Protein AF-0000000087187984 (afdb_homodimer)

Radius of gyration: 28.98 Å; Cα contacts (8 Å, |Δi|>4): 249; chains: 2; bounding box: 61×96×76 Å

Organism: Streptomyces mobaraensis (NCBI:txid35621)

Nearest PDB structures (foldseek):
  3gp4-assembly1_A  TM=7.066E-01  e=1.784E-05  Listeria monocytogenes serotype 4b str. F2365
  2zhg-assembly1_A-2  TM=6.023E-01  e=1.894E-05  Escherichia coli K-12
  2zhh-assembly1_A-2  TM=6.384E-01  e=8.986E-05  Escherichia coli K-12
  4r4e-assembly1_B  TM=9.191E-01  e=1.794E-03  Bacillus subtilis subsp. subtilis str. 168
  5i44-assembly4_I-2  TM=8.729E-01  e=5.597E-03  Bacillus subtilis subsp. subtilis str. 168

Solvent-accessible surface area (backbone atoms only — not comparable to full-atom values): 16762 Å² total; per-residue (Å²): 81,45,62,68,57,49,18,66,75,48,72,43,54,59,67,56,51,53,48,33,34,75,64,62,66,43,82,65,46,66,42,97,86,64,46,66,34,46,56,73,66,51,41,52,47,50,42,52,49,51,40,36,43,73,61,67,49,51,67,69,59,46,44,72,39,54,74,53,72,62,92,56,67,65,68,64,60,69,64,70,42,56,68,50,35,48,48,51,50,50,50,52,50,50,51,53,51,51,44,50,48,44,48,54,26,49,53,53,51,49,54,24,36,64,74,66,39,36,65,57,42,53,68,51,47,73,66,71,66,74,78,62,73,73,71,77,73,72,81,70,76,78,73,87,123,83,45,63,69,57,50,18,65,73,48,72,42,53,60,66,55,51,54,48,34,35,74,63,61,66,42,81,65,46,67,43,96,87,64,46,67,35,43,55,73,66,52,41,51,46,51,44,50,50,50,40,36,42,73,62,67,50,51,66,69,58,46,42,72,38,52,73,53,72,63,94,55,67,64,67,65,60,68,63,71,42,56,69,50,34,48,48,48,52,50,49,52,52,50,51,52,52,50,44,52,47,42,48,54,27,48,52,54,50,52,53,26,36,63,73,67,40,35,66,55,43,53,65,50,49,72,69,72,66,75,79,64,75,74,68,75,72,70,80,70,74,78,74,86,123

Secondary structure (DSSP, 8-state):
--HHHHHHHHT--HHHHHHHHHTTS---EE-TTS-EE--HHHHHHHHHHHHHHHTT--HHHHHHHS---SSS-----S---HHHHHHHHHHHHHHHHHHHHHHHHHHHHHHHHHHHTHHHHHHHTT-------------------/--HHHHHHHHT--HHHHHHHHHTTS---EE-TTS-EE--HHHHHHHHHHHHHHHTT--HHHHHHHS---SSS-----S---HHHHHHHHHHHHHHHHHHHHHHHHHHHHHHHHHHHTHHHHHHHTT-------------------

pLDDT: mean 78.44, std 22.63, range [25.56, 97.69]

Foldseek 3Di:
DALVVLCVLQVHDSVVVVVLVVLVQADFDADPVRGGDDDPVRSVSSNVVVVVVVLPDDSNLSNQPDQPPPPDDSCNVPVCPPVSVVVNVVSVVVSVVVVVVVVVVVVVVVVVCVVVVVVVCVVVCVVVPPPPPPVPPDPPPPDDD/DALVVLCVLQVHDSVVVVVLVVLVQADFDADPVRGGDDDPVRSVSSNVVVVVVVLPDDSNLSNQPDQPPPPDDSCNVPVCPPVSVVVNVVSVVVSVVVVVVVVVVVVVVVVVCVVVVVVVCVVVVVVVPPPPPPVPPDPPPPDDD

InterPro domains:
  IPR000551 MerR-type HTH domain [PF13411] (1-66)
  IPR000551 MerR-type HTH domain [PR00040] (2-13)
  IPR000551 MerR-type HTH domain [PR00040] (13-26)
  IPR000551 MerR-type HTH domain [PR00040] (36-56)
  IPR000551 MerR-type HTH domain [PS00552] (4-26)
  IPR000551 MerR-type HTH domain [PS50937] (1-68)
  IPR000551 MerR-type HTH domain [SM00422] (1-69)
  IPR009061 Putative DNA-binding domain superfamily [SSF46955] (1-114)
  IPR047057 MerR transcriptional regulator [PTHR30204] (1-114)

Sequence (290 aa):
MRIGELARRSGVSPRALRYYEEQGLLRPERRPSGYREYDEDDVRTVRDVRTLLAAGLGTATIAAVLPCTAGDEVSLLLPACAPLAEEVLAERDRIEETMRQLGAALGLLREMIDRSGLESRAADGGDGTGCGHETLASPQPLGSRMRIGELARRSGVSPRALRYYEEQGLLRPERRPSGYREYDEDDVRTVRDVRTLLAAGLGTATIAAVLPCTAGDEVSLLLPACAPLAEEVLAERDRIEETMRQLGAALGLLREMIDRSGLESRAADGGDGTGCGHETLASPQPLGSR

Structure (mmCIF, N/CA/C/O backbone):
data_AF-0000000087187984-model_v1
#
loop_
_entity.id
_entity.type
_entity.pdbx_description
1 polymer 'MerR family transcriptional regulator'
#
loop_
_atom_site.group_PDB
_atom_site.id
_atom_site.type_symbol
_atom_site.label_atom_id
_atom_site.label_alt_id
_atom_site.label_comp_id
_atom_site.label_asym_id
_atom_site.label_entity_id
_atom_site.label_seq_id
_atom_site.pdbx_PDB_ins_code
_atom_site.Cartn_x
_atom_site.Cartn_y
_atom_site.Cartn_z
_atom_site.occupancy
_atom_site.B_iso_or_equiv
_atom_site.auth_seq_id
_atom_site.auth_comp_id
_atom_site.auth_asym_id
_atom_site.auth_atom_id
_atom_site.pdbx_PDB_model_num
ATOM 1 N N . MET A 1 1 ? -11.297 -31.594 -10.898 1 93.81 1 MET A N 1
ATOM 2 C CA . MET A 1 1 ? -12.227 -30.484 -11.102 1 93.81 1 MET A CA 1
ATOM 3 C C . MET A 1 1 ? -12.039 -29.859 -12.477 1 93.81 1 MET A C 1
ATOM 5 O O . MET A 1 1 ? -10.938 -29.906 -13.039 1 93.81 1 MET A O 1
ATOM 9 N N . ARG A 1 2 ? -13.156 -29.266 -13.062 1 95.12 2 ARG A N 1
ATOM 10 C CA . ARG A 1 2 ? -13.07 -28.562 -14.328 1 95.12 2 ARG A CA 1
ATOM 11 C C . ARG A 1 2 ? -12.805 -27.078 -14.109 1 95.12 2 ARG A C 1
ATOM 13 O O . ARG A 1 2 ? -12.797 -26.609 -12.969 1 95.12 2 ARG A O 1
ATOM 20 N N . ILE A 1 3 ? -12.57 -26.391 -15.227 1 95.75 3 ILE A N 1
ATOM 21 C CA . ILE A 1 3 ? -12.133 -25 -15.156 1 95.75 3 ILE A CA 1
ATOM 22 C C . ILE A 1 3 ? -13.219 -24.156 -14.5 1 95.75 3 ILE A C 1
ATOM 24 O O . ILE A 1 3 ? -12.914 -23.188 -13.789 1 95.75 3 ILE A O 1
ATOM 28 N N . GLY A 1 4 ? -14.5 -24.438 -14.766 1 96.81 4 GLY A N 1
ATOM 29 C CA . GLY A 1 4 ? -15.594 -23.703 -14.141 1 96.81 4 GLY A CA 1
ATOM 30 C C . GLY A 1 4 ? -15.602 -23.828 -12.625 1 96.81 4 GLY A C 1
ATOM 31 O O . GLY A 1 4 ? -15.82 -22.828 -11.93 1 96.81 4 GLY A O 1
ATOM 32 N N . GLU A 1 5 ? -15.398 -25.047 -12.211 1 97.06 5 GLU A N 1
ATOM 33 C CA . GLU A 1 5 ? -15.352 -25.266 -10.773 1 97.06 5 GLU A CA 1
ATOM 34 C C . GLU A 1 5 ? -14.141 -24.578 -10.148 1 97.06 5 GLU A C 1
ATOM 36 O O . GLU A 1 5 ? -14.242 -23.984 -9.07 1 97.06 5 GLU A O 1
ATOM 41 N N . LEU A 1 6 ? -13 -24.672 -10.773 1 97.31 6 LEU A N 1
ATOM 42 C CA . LEU A 1 6 ? -11.805 -23.984 -10.305 1 97.31 6 LEU A CA 1
ATOM 43 C C . LEU A 1 6 ? -12.055 -22.469 -10.219 1 97.31 6 LEU A C 1
ATOM 45 O O . LEU A 1 6 ? -11.641 -21.828 -9.258 1 97.31 6 LEU A O 1
ATOM 49 N N . ALA A 1 7 ? -12.75 -21.906 -11.172 1 97.69 7 ALA A N 1
ATOM 50 C CA . ALA A 1 7 ? -13.078 -20.484 -11.195 1 97.69 7 ALA A CA 1
ATOM 51 C C . ALA A 1 7 ? -13.93 -20.094 -9.992 1 97.69 7 ALA A C 1
ATOM 53 O O . ALA A 1 7 ? -13.633 -19.109 -9.305 1 97.69 7 ALA A O 1
ATOM 54 N N . ARG A 1 8 ? -14.867 -20.891 -9.742 1 96.94 8 ARG A N 1
ATOM 55 C CA . ARG A 1 8 ? -15.773 -20.625 -8.633 1 96.94 8 ARG A CA 1
ATOM 56 C C . ARG A 1 8 ? -15.047 -20.703 -7.297 1 96.94 8 ARG A C 1
ATOM 58 O O . ARG A 1 8 ? -15.219 -19.844 -6.434 1 96.94 8 ARG A O 1
ATOM 65 N N . ARG A 1 9 ? -14.242 -21.641 -7.184 1 96.12 9 ARG A N 1
ATOM 66 C CA . ARG A 1 9 ? -13.562 -21.875 -5.914 1 96.12 9 ARG A CA 1
ATOM 67 C C . ARG A 1 9 ? -12.461 -20.844 -5.688 1 96.12 9 ARG A C 1
ATOM 69 O O . ARG A 1 9 ? -12.133 -20.516 -4.543 1 96.12 9 ARG A O 1
ATOM 76 N N . SER A 1 10 ? -11.844 -20.344 -6.715 1 96 10 SER A N 1
ATOM 77 C CA . SER A 1 10 ? -10.719 -19.438 -6.578 1 96 10 SER A CA 1
ATOM 78 C C . SER A 1 10 ? -11.164 -17.984 -6.715 1 96 10 SER A C 1
ATOM 80 O O . SER A 1 10 ? -10.414 -17.062 -6.379 1 96 10 SER A O 1
ATOM 82 N N . GLY A 1 11 ? -12.336 -17.781 -7.262 1 95.06 11 GLY A N 1
ATOM 83 C CA . GLY A 1 11 ? -12.828 -16.422 -7.449 1 95.06 11 GLY A CA 1
ATOM 84 C C . GLY A 1 11 ? -12.211 -15.727 -8.648 1 95.06 11 GLY A C 1
ATOM 85 O O . GLY A 1 11 ? -12.164 -14.492 -8.695 1 95.06 11 GLY A O 1
ATOM 86 N N . VAL A 1 12 ? -11.688 -16.516 -9.523 1 96.25 12 VAL A N 1
ATOM 87 C CA . VAL A 1 12 ? -11.047 -15.977 -10.719 1 96.25 12 VAL A CA 1
ATOM 88 C C . VAL A 1 12 ? -11.805 -16.422 -11.961 1 96.25 12 VAL A C 1
ATOM 90 O O . VAL A 1 12 ? -12.398 -17.516 -11.977 1 96.25 12 VAL A O 1
ATOM 93 N N . SER A 1 13 ? -11.781 -15.641 -12.953 1 97.12 13 SER A N 1
ATOM 94 C CA . SER A 1 13 ? -12.5 -15.984 -14.172 1 97.12 13 SER A CA 1
ATOM 95 C C . SER A 1 13 ? -11.789 -17.094 -14.938 1 97.12 13 SER A C 1
ATOM 97 O O . SER A 1 13 ? -10.57 -17.25 -14.828 1 97.12 13 SER A O 1
ATOM 99 N N . PRO A 1 14 ? -12.539 -17.875 -15.75 1 97.31 14 PRO A N 1
ATOM 100 C CA . PRO A 1 14 ? -11.906 -18.875 -16.609 1 97.31 14 PRO A CA 1
ATOM 101 C C . PRO A 1 14 ? -10.867 -18.266 -17.547 1 97.31 14 PRO A C 1
ATOM 103 O O . PRO A 1 14 ? -9.844 -18.906 -17.828 1 97.31 14 PRO A O 1
ATOM 106 N N . ARG A 1 15 ? -11.125 -17.078 -18 1 96.81 15 ARG A N 1
ATOM 107 C CA . ARG A 1 15 ? -10.18 -16.406 -18.875 1 96.81 15 ARG A CA 1
ATOM 108 C C . ARG A 1 15 ? -8.852 -16.156 -18.156 1 96.81 15 ARG A C 1
ATOM 110 O O . ARG A 1 15 ? -7.785 -16.406 -18.703 1 96.81 15 ARG A O 1
ATOM 117 N N . ALA A 1 16 ? -8.953 -15.703 -17 1 96.94 16 ALA A N 1
ATOM 118 C CA . ALA A 1 16 ? -7.746 -15.469 -16.219 1 96.94 16 ALA A CA 1
ATOM 119 C C . ALA A 1 16 ? -7 -16.781 -15.953 1 96.94 16 ALA A C 1
ATOM 121 O O . ALA A 1 16 ? -5.77 -16.812 -15.977 1 96.94 16 ALA A O 1
ATOM 122 N N . LEU A 1 17 ? -7.758 -17.812 -15.719 1 97.19 17 LEU A N 1
ATOM 123 C CA . LEU A 1 17 ? -7.152 -19.125 -15.469 1 97.19 17 LEU A CA 1
ATOM 124 C C . LEU A 1 17 ? -6.371 -19.594 -16.688 1 97.19 17 LEU A C 1
ATOM 126 O O . LEU A 1 17 ? -5.27 -20.141 -16.562 1 97.19 17 LEU A O 1
ATOM 130 N N . ARG A 1 18 ? -6.871 -19.406 -17.875 1 95.19 18 ARG A N 1
ATOM 131 C CA . ARG A 1 18 ? -6.172 -19.75 -19.109 1 95.19 18 ARG A CA 1
ATOM 132 C C . ARG A 1 18 ? -4.93 -18.891 -19.297 1 95.19 18 ARG A C 1
ATOM 134 O O . ARG A 1 18 ? -3.891 -19.375 -19.75 1 95.19 18 ARG A O 1
ATOM 141 N N . TYR A 1 19 ? -5.102 -17.688 -18.875 1 96.19 19 TYR A N 1
ATOM 142 C CA . TYR A 1 19 ? -3.957 -16.781 -18.938 1 96.19 19 TYR A CA 1
ATOM 143 C C . TYR A 1 19 ? -2.844 -17.25 -18 1 96.19 19 TYR A C 1
ATOM 145 O O . TYR A 1 19 ? -1.668 -17.219 -18.375 1 96.19 19 TYR A O 1
ATOM 153 N N . TYR A 1 20 ? -3.262 -17.656 -16.844 1 95.62 20 TYR A N 1
ATOM 154 C CA . TYR A 1 20 ? -2.277 -18.172 -15.883 1 95.62 20 TYR A CA 1
ATOM 155 C C . TYR A 1 20 ? -1.562 -19.391 -16.438 1 95.62 20 TYR A C 1
ATOM 157 O O . TYR A 1 20 ? -0.363 -19.578 -16.219 1 95.62 20 TYR A O 1
ATOM 165 N N . GLU A 1 21 ? -2.301 -20.234 -17.031 1 93.75 21 GLU A N 1
ATOM 166 C CA . GLU A 1 21 ? -1.693 -21.406 -17.672 1 93.75 21 GLU A CA 1
ATOM 167 C C . GLU A 1 21 ? -0.71 -21 -18.766 1 93.75 21 GLU A C 1
ATOM 169 O O . GLU A 1 21 ? 0.402 -21.516 -18.828 1 93.75 21 GLU A O 1
ATOM 174 N N . GLU A 1 22 ? -1.104 -20.016 -19.578 1 93.62 22 GLU A N 1
ATOM 175 C CA . GLU A 1 22 ? -0.252 -19.5 -20.656 1 93.62 22 GLU A CA 1
ATOM 176 C C . GLU A 1 22 ? 1.046 -18.922 -20.094 1 93.62 22 GLU A C 1
ATOM 178 O O . GLU A 1 22 ? 2.098 -19.031 -20.734 1 93.62 22 GLU A O 1
ATOM 183 N N . GLN A 1 23 ? 0.965 -18.359 -18.922 1 92.19 23 GLN A N 1
ATOM 184 C CA . GLN A 1 23 ? 2.113 -17.703 -18.297 1 92.19 23 GLN A CA 1
ATOM 185 C C . GLN A 1 23 ? 2.943 -18.703 -17.5 1 92.19 23 GLN A C 1
ATOM 187 O O . GLN A 1 23 ? 3.943 -18.328 -16.875 1 92.19 23 GLN A O 1
ATOM 192 N N . GLY A 1 24 ? 2.469 -19.922 -17.406 1 89.81 24 GLY A N 1
ATOM 193 C CA . GLY A 1 24 ? 3.211 -20.969 -16.719 1 89.81 24 GLY A CA 1
ATOM 194 C C . GLY A 1 24 ? 2.953 -21 -15.227 1 89.81 24 GLY A C 1
ATOM 195 O O . GLY A 1 24 ? 3.68 -21.656 -14.477 1 89.81 24 GLY A O 1
ATOM 196 N N . LEU A 1 25 ? 1.957 -20.344 -14.773 1 91.75 25 LEU A N 1
ATOM 197 C CA . LEU A 1 25 ? 1.644 -20.25 -13.352 1 91.75 25 LEU A CA 1
ATOM 198 C C . LEU A 1 25 ? 0.74 -21.406 -12.914 1 91.75 25 LEU A C 1
ATOM 200 O O . LEU A 1 25 ? 0.704 -21.75 -11.734 1 91.75 25 LEU A O 1
ATOM 204 N N . LEU A 1 26 ? -0.039 -21.922 -13.797 1 92.31 26 LEU A N 1
ATOM 205 C CA . LEU A 1 26 ? -0.958 -23.047 -13.609 1 92.31 26 LEU A CA 1
ATOM 206 C C . LEU A 1 26 ? -0.655 -24.172 -14.586 1 92.31 26 LEU A C 1
ATOM 208 O O . LEU A 1 26 ? -0.465 -23.922 -15.781 1 92.31 26 LEU A O 1
ATOM 212 N N . ARG A 1 27 ? -0.54 -25.375 -14.086 1 89.25 27 ARG A N 1
ATOM 213 C CA . ARG A 1 27 ? -0.223 -26.531 -14.93 1 89.25 27 ARG A CA 1
ATOM 214 C C . ARG A 1 27 ? -1.238 -27.656 -14.727 1 89.25 27 ARG A C 1
ATOM 216 O O . ARG A 1 27 ? -0.95 -28.641 -14.047 1 89.25 27 ARG A O 1
ATOM 223 N N . PRO A 1 28 ? -2.338 -27.484 -15.344 1 91.56 28 PRO A N 1
ATOM 224 C CA . PRO A 1 28 ? -3.359 -28.531 -15.188 1 91.56 28 PRO A CA 1
ATOM 225 C C . PRO A 1 28 ? -2.955 -29.859 -15.82 1 91.56 28 PRO A C 1
ATOM 227 O O . PRO A 1 28 ? -2.162 -29.875 -16.766 1 91.56 28 PRO A O 1
ATOM 230 N N . GLU A 1 29 ? -3.396 -30.953 -15.234 1 91.25 29 GLU A N 1
ATOM 231 C CA . GLU A 1 29 ? -3.279 -32.25 -15.883 1 91.25 29 GLU A CA 1
ATOM 232 C C . GLU A 1 29 ? -4.316 -32.406 -16.984 1 91.25 29 GLU A C 1
ATOM 234 O O . GLU A 1 29 ? -5.316 -31.688 -17.031 1 91.25 29 GLU A O 1
ATOM 239 N N . ARG A 1 30 ? -3.943 -33.219 -17.891 1 89.69 30 ARG A N 1
ATOM 240 C CA . ARG A 1 30 ? -4.91 -33.5 -18.953 1 89.69 30 ARG A CA 1
ATOM 241 C C . ARG A 1 30 ? -5.5 -34.906 -18.797 1 89.69 30 ARG A C 1
ATOM 243 O O . ARG A 1 30 ? -4.77 -35.875 -18.547 1 89.69 30 ARG A O 1
ATOM 250 N N . ARG A 1 31 ? -6.738 -35.031 -18.922 1 90.31 31 ARG A N 1
ATOM 251 C CA . ARG A 1 31 ? -7.418 -36.312 -18.938 1 90.31 31 ARG A CA 1
ATOM 252 C C . ARG A 1 31 ? -7.25 -37.031 -20.281 1 90.31 31 ARG A C 1
ATOM 254 O O . ARG A 1 31 ? -6.875 -36.406 -21.266 1 90.31 31 ARG A O 1
ATOM 261 N N . PRO A 1 32 ? -7.512 -38.375 -20.188 1 92.44 32 PRO A N 1
ATOM 262 C CA . PRO A 1 32 ? -7.48 -39.062 -21.469 1 92.44 32 PRO A CA 1
ATOM 263 C C . PRO A 1 32 ? -8.375 -38.438 -22.531 1 92.44 32 PRO A C 1
ATOM 265 O O . PRO A 1 32 ? -8.094 -38.5 -23.719 1 92.44 32 PRO A O 1
ATOM 268 N N . SER A 1 33 ? -9.391 -37.781 -22.109 1 90.94 33 SER A N 1
ATOM 269 C CA . SER A 1 33 ? -10.328 -37.094 -22.984 1 90.94 33 SER A CA 1
ATOM 270 C C . SER A 1 33 ? -9.727 -35.812 -23.562 1 90.94 33 SER A C 1
ATOM 272 O O . SER A 1 33 ? -10.289 -35.188 -24.469 1 90.94 33 SER A O 1
ATOM 274 N N . GLY A 1 34 ? -8.648 -35.406 -23.047 1 90.56 34 GLY A N 1
ATOM 275 C CA . GLY A 1 34 ? -7.992 -34.219 -23.547 1 90.56 34 GLY A CA 1
ATOM 276 C C . GLY A 1 34 ? -8.336 -32.969 -22.75 1 90.56 34 GLY A C 1
ATOM 277 O O . GLY A 1 34 ? -7.738 -31.906 -22.953 1 90.56 34 GLY A O 1
ATOM 278 N N . TYR A 1 35 ? -9.32 -33.094 -21.875 1 91.44 35 TYR A N 1
ATOM 279 C CA . TYR A 1 35 ? -9.758 -31.938 -21.109 1 91.44 35 TYR A CA 1
ATOM 280 C C . TYR A 1 35 ? -8.828 -31.688 -19.922 1 91.44 35 TYR A C 1
ATOM 282 O O . TYR A 1 35 ? -8.32 -32.625 -19.312 1 91.44 35 TYR A O 1
ATOM 290 N N . ARG A 1 36 ? -8.695 -30.375 -19.641 1 92.75 36 ARG A N 1
ATOM 291 C CA . ARG A 1 36 ? -7.918 -29.984 -18.469 1 92.75 36 ARG A CA 1
ATOM 292 C C . ARG A 1 36 ? -8.578 -30.5 -17.188 1 92.75 36 ARG A C 1
ATOM 294 O O . ARG A 1 36 ? -9.812 -30.5 -17.078 1 92.75 36 ARG A O 1
ATOM 301 N N . GLU A 1 37 ? -7.777 -30.984 -16.344 1 95.31 37 GLU A N 1
ATOM 302 C CA . GLU A 1 37 ? -8.203 -31.375 -15.008 1 95.31 37 GLU A CA 1
ATOM 303 C C . GLU A 1 37 ? -7.359 -30.688 -13.938 1 95.31 37 GLU A C 1
ATOM 305 O O . GLU A 1 37 ? -6.133 -30.672 -14.023 1 95.31 37 GLU A O 1
ATOM 310 N N . TYR A 1 38 ? -8.102 -30.141 -12.93 1 95.5 38 TYR A N 1
ATOM 311 C CA . TYR A 1 38 ? -7.453 -29.391 -11.852 1 95.5 38 TYR A CA 1
ATOM 312 C C . TYR A 1 38 ? -7.668 -30.078 -10.516 1 95.5 38 TYR A C 1
ATOM 314 O O . TYR A 1 38 ? -8.633 -30.844 -10.344 1 95.5 38 TYR A O 1
ATOM 322 N N . ASP A 1 39 ? -6.773 -29.781 -9.57 1 93.56 39 ASP A N 1
ATOM 323 C CA . ASP A 1 39 ? -6.922 -30.328 -8.227 1 93.56 39 ASP A CA 1
ATOM 324 C C . ASP A 1 39 ? -6.891 -29.219 -7.176 1 93.56 39 ASP A C 1
ATOM 326 O O . ASP A 1 39 ? -6.941 -28.031 -7.512 1 93.56 39 ASP A O 1
ATOM 330 N N . GLU A 1 40 ? -6.895 -29.625 -5.863 1 93.75 40 GLU A N 1
ATOM 331 C CA . GLU A 1 40 ? -6.957 -28.656 -4.77 1 93.75 40 GLU A CA 1
ATOM 332 C C . GLU A 1 40 ? -5.691 -27.812 -4.711 1 93.75 40 GLU A C 1
ATOM 334 O O . GLU A 1 40 ? -5.742 -26.641 -4.316 1 93.75 40 GLU A O 1
ATOM 339 N N . ASP A 1 41 ? -4.605 -28.344 -5.121 1 92.12 41 ASP A N 1
ATOM 340 C CA . ASP A 1 41 ? -3.355 -27.594 -5.156 1 92.12 41 ASP A CA 1
ATOM 341 C C . ASP A 1 41 ? -3.432 -26.453 -6.164 1 92.12 41 ASP A C 1
ATOM 343 O O . ASP A 1 41 ? -2.83 -25.391 -5.961 1 92.12 41 ASP A O 1
ATOM 347 N N . ASP A 1 42 ? -4.16 -26.734 -7.23 1 94 42 ASP A N 1
ATOM 348 C CA . ASP A 1 42 ? -4.352 -25.672 -8.219 1 94 42 ASP A CA 1
ATOM 349 C C . ASP A 1 42 ? -5.148 -24.516 -7.641 1 94 42 ASP A C 1
ATOM 351 O O . ASP A 1 42 ? -4.875 -23.344 -7.949 1 94 42 ASP A O 1
ATOM 355 N N . VAL A 1 43 ? -6.133 -24.828 -6.766 1 95.31 43 VAL A N 1
ATOM 356 C CA . VAL A 1 43 ? -6.902 -23.781 -6.109 1 95.31 43 VAL A CA 1
ATOM 357 C C . VAL A 1 43 ? -5.973 -22.906 -5.273 1 95.31 43 VAL A C 1
ATOM 359 O O . VAL A 1 43 ? -6.035 -21.672 -5.344 1 95.31 43 VAL A O 1
ATOM 362 N N . ARG A 1 44 ? -5.09 -23.531 -4.566 1 93.38 44 ARG A N 1
ATOM 363 C CA . ARG A 1 44 ? -4.141 -22.812 -3.723 1 93.38 44 ARG A CA 1
ATOM 364 C C . ARG A 1 44 ? -3.199 -21.953 -4.562 1 93.38 44 ARG A C 1
ATOM 366 O O . ARG A 1 44 ? -2.955 -20.797 -4.242 1 93.38 44 ARG A O 1
ATOM 373 N N . THR A 1 45 ? -2.77 -22.594 -5.582 1 93.19 45 THR A N 1
ATOM 374 C CA . THR A 1 45 ? -1.852 -21.891 -6.469 1 93.19 45 THR A CA 1
ATOM 375 C C . THR A 1 45 ? -2.508 -20.641 -7.039 1 93.19 45 THR A C 1
ATOM 377 O O . THR A 1 45 ? -1.907 -19.562 -7.039 1 93.19 45 THR A O 1
ATOM 380 N N . VAL A 1 46 ? -3.719 -20.766 -7.48 1 95.81 46 VAL A N 1
ATOM 381 C CA . VAL A 1 46 ? -4.426 -19.641 -8.086 1 95.81 46 VAL A CA 1
ATOM 382 C C . VAL A 1 46 ? -4.645 -18.547 -7.039 1 95.81 46 VAL A C 1
ATOM 384 O O . VAL A 1 46 ? -4.469 -17.359 -7.328 1 95.81 46 VAL A O 1
ATOM 387 N N . ARG A 1 47 ? -4.93 -18.906 -5.852 1 95 47 ARG A N 1
ATOM 388 C CA . ARG A 1 47 ? -5.121 -17.938 -4.781 1 95 47 ARG A CA 1
ATOM 389 C C . ARG A 1 47 ? -3.82 -17.203 -4.469 1 95 47 ARG A C 1
ATOM 391 O O . ARG A 1 47 ? -3.816 -15.992 -4.273 1 95 47 ARG A O 1
ATOM 398 N N . ASP A 1 48 ? -2.758 -17.953 -4.441 1 94.12 48 ASP A N 1
ATOM 399 C CA . ASP A 1 48 ? -1.448 -17.359 -4.215 1 94.12 48 ASP A CA 1
ATOM 400 C C . ASP A 1 48 ? -1.091 -16.375 -5.332 1 94.12 48 ASP A C 1
ATOM 402 O O . ASP A 1 48 ? -0.631 -15.266 -5.07 1 94.12 48 ASP A O 1
ATOM 406 N N . VAL A 1 49 ? -1.338 -16.781 -6.527 1 94.81 49 VAL A N 1
ATOM 407 C CA . VAL A 1 49 ? -1.054 -15.961 -7.691 1 94.81 49 VAL A CA 1
ATOM 408 C C . VAL A 1 49 ? -1.857 -14.664 -7.613 1 94.81 49 VAL A C 1
ATOM 410 O O . VAL A 1 49 ? -1.313 -13.57 -7.812 1 94.81 49 VAL A O 1
ATOM 413 N N . ARG A 1 50 ? -3.09 -14.758 -7.297 1 95.62 50 ARG A N 1
ATOM 414 C CA . ARG A 1 50 ? -3.953 -13.594 -7.195 1 95.62 50 ARG A CA 1
ATOM 415 C C . ARG A 1 50 ? -3.451 -12.633 -6.117 1 95.62 50 ARG A C 1
ATOM 417 O O . ARG A 1 50 ? -3.447 -11.414 -6.312 1 95.62 50 ARG A O 1
ATOM 424 N N . THR A 1 51 ? -3.074 -13.18 -5.031 1 95.56 51 THR A N 1
ATOM 425 C CA . THR A 1 51 ? -2.57 -12.383 -3.92 1 95.56 51 THR A CA 1
ATOM 426 C C . THR A 1 51 ? -1.312 -11.617 -4.324 1 95.56 51 THR A C 1
ATOM 428 O O . THR A 1 51 ? -1.189 -10.422 -4.051 1 95.56 51 THR A O 1
ATOM 431 N N . LEU A 1 52 ? -0.415 -12.305 -4.996 1 95.75 52 LEU A N 1
ATOM 432 C CA . LEU A 1 52 ? 0.84 -11.688 -5.414 1 95.75 52 LEU A CA 1
ATOM 433 C C . LEU A 1 52 ? 0.597 -10.641 -6.492 1 95.75 52 LEU A C 1
ATOM 435 O O . LEU A 1 52 ? 1.194 -9.562 -6.461 1 95.75 52 LEU A O 1
ATOM 439 N N . LEU A 1 53 ? -0.315 -10.945 -7.41 1 95.19 53 LEU A N 1
ATOM 440 C CA . LEU A 1 53 ? -0.671 -9.984 -8.453 1 95.19 53 LEU A CA 1
ATOM 441 C C . LEU A 1 53 ? -1.286 -8.727 -7.844 1 95.19 53 LEU A C 1
ATOM 443 O O . LEU A 1 53 ? -0.966 -7.613 -8.258 1 95.19 53 LEU A O 1
ATOM 447 N N . ALA A 1 54 ? -2.086 -8.938 -6.887 1 93.56 54 ALA A N 1
ATOM 448 C CA . ALA A 1 54 ? -2.766 -7.816 -6.242 1 93.56 54 ALA A CA 1
ATOM 449 C C . ALA A 1 54 ? -1.771 -6.902 -5.535 1 93.56 54 ALA A C 1
ATOM 451 O O . ALA A 1 54 ? -2.027 -5.711 -5.363 1 93.56 54 ALA A O 1
ATOM 452 N N . ALA A 1 55 ? -0.66 -7.406 -5.219 1 93.75 55 ALA A N 1
ATOM 453 C CA . ALA A 1 55 ? 0.371 -6.629 -4.539 1 93.75 55 ALA A CA 1
ATOM 454 C C . ALA A 1 55 ? 1.312 -5.969 -5.543 1 93.75 55 ALA A C 1
ATOM 456 O O . ALA A 1 55 ? 2.254 -5.273 -5.152 1 93.75 55 ALA A O 1
ATOM 457 N N . GLY A 1 56 ? 1.175 -6.277 -6.797 1 93.75 56 GLY A N 1
ATOM 458 C CA . GLY A 1 56 ? 1.892 -5.535 -7.824 1 93.75 56 GLY A CA 1
ATOM 459 C C . GLY A 1 56 ? 2.961 -6.359 -8.516 1 93.75 56 GLY A C 1
ATOM 460 O O . GLY A 1 56 ? 3.691 -5.852 -9.367 1 93.75 56 GLY A O 1
ATOM 461 N N . LEU A 1 57 ? 3.035 -7.574 -8.227 1 93 57 LEU A N 1
ATOM 462 C CA . LEU A 1 57 ? 4.035 -8.391 -8.906 1 93 57 LE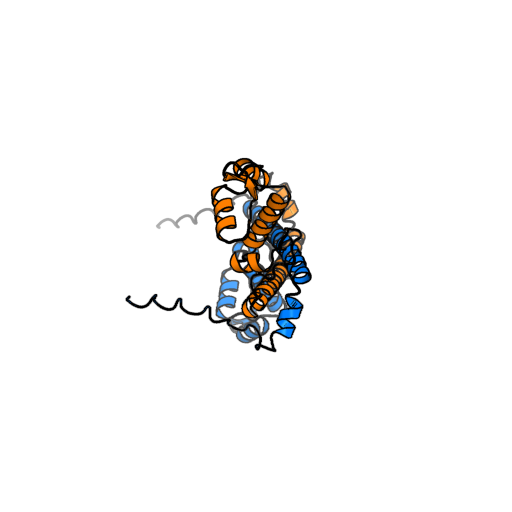U A CA 1
ATOM 463 C C . LEU A 1 57 ? 3.555 -8.773 -10.305 1 93 57 LEU A C 1
ATOM 465 O O . LEU A 1 57 ? 2.363 -9.016 -10.516 1 93 57 LEU A O 1
ATOM 469 N N . GLY A 1 58 ? 4.547 -8.883 -11.156 1 92.88 58 GLY A N 1
ATOM 470 C CA . GLY A 1 58 ? 4.238 -9.391 -12.484 1 92.88 58 GLY A CA 1
ATOM 471 C C . GLY A 1 58 ? 4.223 -10.906 -12.555 1 92.88 58 GLY A C 1
ATOM 472 O O . GLY A 1 58 ? 4.727 -11.586 -11.648 1 92.88 58 GLY A O 1
ATOM 473 N N . THR A 1 59 ? 3.66 -11.453 -13.625 1 91.62 59 THR A N 1
ATOM 474 C CA . THR A 1 59 ? 3.5 -12.891 -13.773 1 91.62 59 THR A CA 1
ATOM 475 C C . THR A 1 59 ? 4.855 -13.578 -13.898 1 91.62 59 THR A C 1
ATOM 477 O O . THR A 1 59 ? 5.047 -14.695 -13.406 1 91.62 59 THR A O 1
ATOM 480 N N . ALA A 1 60 ? 5.809 -12.906 -14.5 1 86.62 60 ALA A N 1
ATOM 481 C CA . ALA A 1 60 ? 7.145 -13.477 -14.656 1 86.62 60 ALA A CA 1
ATOM 482 C C . ALA A 1 60 ? 7.824 -13.664 -13.305 1 86.62 60 ALA A C 1
ATOM 484 O O . ALA A 1 60 ? 8.422 -14.711 -13.039 1 86.62 60 ALA A O 1
ATOM 485 N N . THR A 1 61 ? 7.68 -12.672 -12.539 1 87.88 61 THR A N 1
ATOM 486 C CA . THR A 1 61 ? 8.258 -12.727 -11.195 1 87.88 61 THR A CA 1
ATOM 487 C C . THR A 1 61 ? 7.59 -13.82 -10.359 1 87.88 61 THR A C 1
ATOM 489 O O . THR A 1 61 ? 8.266 -14.562 -9.648 1 87.88 61 THR A O 1
ATOM 492 N N . ILE A 1 62 ? 6.289 -13.914 -10.516 1 90.69 62 ILE A N 1
ATOM 493 C CA . ILE A 1 62 ? 5.531 -14.898 -9.758 1 90.69 62 ILE A CA 1
ATOM 494 C C . ILE A 1 62 ? 5.926 -16.312 -10.195 1 90.69 62 ILE A C 1
ATOM 496 O O . ILE A 1 62 ? 6.125 -17.188 -9.367 1 90.69 62 ILE A O 1
ATOM 500 N N . ALA A 1 63 ? 6.07 -16.516 -11.406 1 86.94 63 ALA A N 1
ATOM 501 C CA . ALA A 1 63 ? 6.438 -17.812 -11.945 1 86.94 63 ALA A CA 1
ATOM 502 C C . ALA A 1 63 ? 7.789 -18.281 -11.406 1 86.94 63 ALA A C 1
ATOM 504 O O . ALA A 1 63 ? 8.008 -19.469 -11.195 1 86.94 63 ALA A O 1
ATOM 505 N N . ALA A 1 64 ? 8.594 -17.297 -11.141 1 81.19 64 ALA A N 1
ATOM 506 C CA . ALA A 1 64 ? 9.953 -17.594 -10.68 1 81.19 64 ALA A CA 1
ATOM 507 C C . ALA A 1 64 ? 9.945 -18.062 -9.227 1 81.19 64 ALA A C 1
ATOM 509 O O . ALA A 1 64 ? 10.875 -18.734 -8.789 1 81.19 64 ALA A O 1
ATOM 510 N N . VAL A 1 65 ? 8.961 -17.703 -8.539 1 83.56 65 VAL A N 1
ATOM 511 C CA . VAL A 1 65 ? 9.008 -17.984 -7.113 1 83.56 65 VAL A CA 1
ATOM 512 C C . VAL A 1 65 ? 7.977 -19.062 -6.766 1 83.56 65 VAL A C 1
ATOM 514 O O . VAL A 1 65 ? 8.016 -19.641 -5.68 1 83.56 65 VAL A O 1
ATOM 517 N N . LEU A 1 66 ? 7.035 -19.297 -7.559 1 81.62 66 LEU A N 1
ATOM 518 C CA . LEU A 1 66 ? 6.008 -20.281 -7.273 1 81.62 66 LEU A CA 1
ATOM 519 C C . LEU A 1 66 ? 6.617 -21.688 -7.164 1 81.62 66 LEU A C 1
ATOM 521 O O . LEU A 1 66 ? 7.391 -22.094 -8.031 1 81.62 66 LEU A O 1
ATOM 525 N N . PRO A 1 67 ? 6.324 -22.344 -5.902 1 66.12 67 PRO A N 1
ATOM 526 C CA . PRO A 1 67 ? 6.852 -23.703 -5.754 1 66.12 67 PRO A CA 1
ATOM 527 C C . PRO A 1 67 ? 6.359 -24.656 -6.848 1 66.12 67 PRO A C 1
ATOM 529 O O . PRO A 1 67 ? 5.242 -24.5 -7.348 1 66.12 67 PRO A O 1
ATOM 532 N N . CYS A 1 68 ? 7.191 -25.172 -7.504 1 53.41 68 CYS A N 1
ATOM 533 C CA . CYS A 1 68 ? 6.789 -26.203 -8.445 1 53.41 68 CYS A CA 1
ATOM 534 C C . CYS A 1 68 ? 5.945 -27.266 -7.762 1 53.41 68 CYS A C 1
ATOM 536 O O . CYS A 1 68 ? 6.398 -27.906 -6.805 1 53.41 68 CYS A O 1
ATOM 538 N N . THR A 1 69 ? 4.824 -27.016 -7.121 1 46.19 69 THR A N 1
ATOM 539 C CA . THR A 1 69 ? 4.027 -28.031 -6.438 1 46.19 69 THR A CA 1
ATOM 540 C C . THR A 1 69 ? 4.293 -29.422 -7.023 1 46.19 69 THR A C 1
ATOM 542 O O . THR A 1 69 ? 3.812 -30.422 -6.496 1 46.19 69 THR A O 1
ATOM 545 N N . ALA A 1 70 ? 4.328 -29.812 -8.289 1 41.56 70 ALA A N 1
ATOM 546 C CA . ALA A 1 70 ? 4.492 -31.25 -8.562 1 41.56 70 ALA A CA 1
ATOM 547 C C . ALA A 1 70 ? 5.695 -31.812 -7.812 1 41.56 70 ALA A C 1
ATOM 549 O O . ALA A 1 70 ? 6.645 -31.094 -7.516 1 41.56 70 ALA A O 1
ATOM 550 N N . GLY A 1 71 ? 5.609 -32.906 -6.82 1 39.34 71 GLY A N 1
ATOM 551 C CA . GLY A 1 71 ? 6.68 -33.75 -6.324 1 39.34 71 GLY A CA 1
ATOM 552 C C . GLY A 1 71 ? 8.016 -33.469 -6.98 1 39.34 71 GLY A C 1
ATOM 553 O O . GLY A 1 71 ? 8.992 -34.188 -6.734 1 39.34 71 GLY A O 1
ATOM 554 N N . ASP A 1 72 ? 8.031 -33.25 -8.227 1 41 72 ASP A N 1
ATOM 555 C CA . ASP A 1 72 ? 9.305 -33.156 -8.938 1 41 72 ASP A CA 1
ATOM 556 C C . ASP A 1 72 ? 10.133 -31.969 -8.438 1 41 72 ASP A C 1
ATOM 558 O O . ASP A 1 72 ? 9.578 -30.984 -7.934 1 41 72 ASP A O 1
ATOM 562 N N . GLU A 1 73 ? 11.414 -32.125 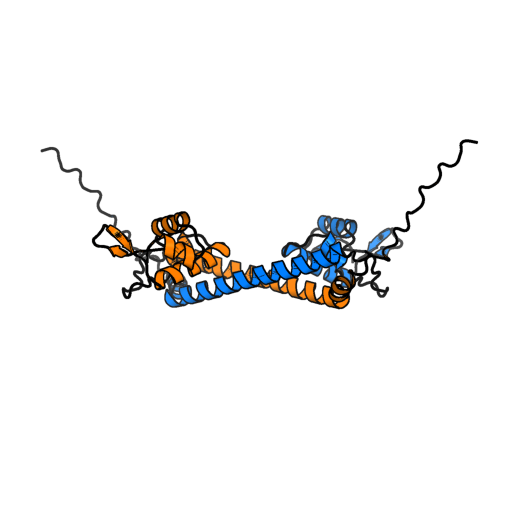-8.164 1 41.06 73 GLU A N 1
ATOM 563 C CA . GLU A 1 73 ? 12.516 -31.219 -7.895 1 41.06 73 GLU A CA 1
ATOM 564 C C . GLU A 1 73 ? 12.18 -29.812 -8.391 1 41.06 73 GLU A C 1
ATOM 566 O O . GLU A 1 73 ? 11.492 -29.641 -9.398 1 41.06 73 GLU A O 1
ATOM 571 N N . VAL A 1 74 ? 11.969 -28.859 -7.488 1 42.75 74 VAL A N 1
ATOM 572 C CA . VAL A 1 74 ? 12.023 -27.453 -7.906 1 42.75 74 VAL A CA 1
ATOM 573 C C . VAL A 1 74 ? 12.594 -27.359 -9.32 1 42.75 74 VAL A C 1
ATOM 575 O O . VAL A 1 74 ? 13.758 -27.703 -9.547 1 42.75 74 VAL A O 1
ATOM 578 N N . SER A 1 75 ? 11.977 -28.094 -10.227 1 40.5 75 SER A N 1
ATOM 579 C CA . SER A 1 75 ? 12.531 -27.719 -11.523 1 40.5 75 SER A CA 1
ATOM 580 C C . SER A 1 75 ? 12.93 -26.234 -11.547 1 40.5 75 SER A C 1
ATOM 582 O O . SER A 1 75 ? 12.086 -25.359 -11.344 1 40.5 75 SER A O 1
ATOM 584 N N . LEU A 1 76 ? 13.961 -25.906 -10.805 1 42.72 76 LEU A N 1
ATOM 585 C CA . LEU A 1 76 ? 14.742 -24.703 -11.086 1 42.72 76 LEU A CA 1
ATOM 586 C C . LEU A 1 76 ? 14.5 -24.219 -12.516 1 42.72 76 LEU A C 1
ATOM 588 O O . LEU A 1 76 ? 15.281 -24.516 -13.414 1 42.72 76 LEU A O 1
ATOM 592 N N . LEU A 1 77 ? 13.336 -24.641 -13.008 1 42.19 77 LEU A N 1
ATOM 593 C CA . LEU A 1 77 ? 13.336 -24.25 -14.406 1 42.19 77 LEU A CA 1
ATOM 594 C C . LEU A 1 77 ? 14.109 -22.938 -14.609 1 42.19 77 LEU A C 1
ATOM 596 O O . LEU A 1 77 ? 14.883 -22.812 -15.555 1 42.19 77 LEU A O 1
ATOM 600 N N . LEU A 1 78 ? 13.281 -21.766 -14.367 1 44.06 78 LEU A N 1
ATOM 601 C CA . LEU A 1 78 ? 14.07 -20.656 -14.891 1 44.06 78 LEU A CA 1
ATOM 602 C C . LEU A 1 78 ? 15.359 -20.484 -14.094 1 44.06 78 LEU A C 1
ATOM 604 O O . LEU A 1 78 ? 15.352 -20.547 -12.867 1 44.06 78 LEU A O 1
ATOM 608 N N . PRO A 1 79 ? 16.438 -21.047 -14.578 1 45.31 79 PRO A N 1
ATOM 609 C CA . PRO A 1 79 ? 17.656 -20.484 -13.984 1 45.31 79 PRO A CA 1
ATOM 610 C C . PRO A 1 79 ? 17.391 -19.141 -13.281 1 45.31 79 PRO A C 1
ATOM 612 O O . PRO A 1 79 ? 16.906 -18.203 -13.898 1 45.31 79 PRO A O 1
ATOM 615 N N . ALA A 1 80 ? 16.578 -19.266 -12.227 1 49.47 80 ALA A N 1
ATOM 616 C CA . ALA A 1 80 ? 16.562 -17.969 -11.562 1 49.47 80 ALA A CA 1
ATOM 617 C C . ALA A 1 80 ? 17.797 -17.156 -11.945 1 49.47 80 ALA A C 1
ATOM 619 O O . ALA A 1 80 ? 18.906 -17.469 -11.508 1 49.47 80 ALA A O 1
ATOM 620 N N . CYS A 1 81 ? 17.766 -16.828 -13.273 1 56.16 81 CYS A N 1
ATOM 621 C CA . CYS A 1 81 ? 18.812 -15.883 -13.625 1 56.16 81 CYS A CA 1
ATOM 622 C C . CYS A 1 81 ? 18.922 -14.758 -12.609 1 56.16 81 CYS A C 1
ATOM 624 O O . CYS A 1 81 ? 17.938 -14.453 -11.914 1 56.16 81 CYS A O 1
ATOM 626 N N . ALA A 1 82 ? 20.094 -14.5 -12.258 1 60.97 82 ALA A N 1
ATOM 627 C CA . ALA A 1 82 ? 20.516 -13.422 -11.359 1 60.97 82 ALA A CA 1
ATOM 628 C C . ALA A 1 82 ? 19.562 -12.227 -11.469 1 60.97 82 ALA A C 1
ATOM 630 O O . ALA A 1 82 ? 19.125 -11.688 -10.453 1 60.97 82 ALA A O 1
ATOM 631 N N . PRO A 1 83 ? 19.094 -11.992 -12.703 1 73 83 PRO A N 1
ATOM 632 C CA . PRO A 1 83 ? 18.234 -10.812 -12.805 1 73 83 PRO A CA 1
ATOM 633 C C . PRO A 1 83 ? 16.859 -11.031 -12.188 1 73 83 PRO A C 1
ATOM 635 O O . PRO A 1 83 ? 16.297 -10.117 -11.578 1 73 83 PRO A O 1
ATOM 638 N N . LEU A 1 84 ? 16.453 -12.258 -12.141 1 79.38 84 LEU A N 1
ATOM 639 C CA . LEU A 1 84 ? 15.109 -12.516 -11.617 1 79.38 84 LEU A CA 1
ATOM 640 C C . LEU A 1 84 ? 15.125 -12.547 -10.094 1 79.38 84 LEU A C 1
ATOM 642 O O . LEU A 1 84 ? 14.203 -12.047 -9.445 1 79.38 84 LEU A O 1
ATOM 646 N N . ALA A 1 85 ? 16.156 -13.141 -9.641 1 80.44 85 ALA A N 1
ATOM 647 C CA . ALA A 1 85 ? 16.312 -13.133 -8.188 1 80.44 85 ALA A CA 1
ATOM 648 C C . ALA A 1 85 ? 16.344 -11.703 -7.645 1 80.44 85 ALA A C 1
ATOM 650 O O . ALA A 1 85 ? 15.719 -11.398 -6.633 1 80.44 85 ALA A O 1
ATOM 651 N N . GLU A 1 86 ? 17.031 -10.93 -8.367 1 85.88 86 GLU A N 1
ATOM 652 C CA . GLU A 1 86 ? 17.109 -9.531 -7.957 1 85.88 86 GLU A CA 1
ATOM 653 C C . GLU A 1 86 ? 15.758 -8.844 -8.039 1 85.88 86 GLU A C 1
ATOM 655 O O . GLU A 1 86 ? 15.414 -8.023 -7.184 1 85.88 86 GLU A O 1
ATOM 660 N N . GLU A 1 87 ? 15.07 -9.188 -9.016 1 88.5 87 GLU A N 1
ATOM 661 C CA . GLU A 1 87 ? 13.75 -8.594 -9.188 1 88.5 87 GLU A CA 1
ATOM 662 C C . GLU A 1 87 ? 12.812 -9.008 -8.055 1 88.5 87 GLU A C 1
ATOM 664 O O . GLU A 1 87 ? 12.055 -8.18 -7.535 1 88.5 87 GLU A O 1
ATOM 669 N N . VAL A 1 88 ? 12.898 -10.227 -7.707 1 89.25 88 VAL A N 1
ATOM 670 C CA . VAL A 1 88 ? 12.047 -10.758 -6.641 1 89.25 88 VAL A CA 1
ATOM 671 C C . VAL A 1 88 ? 12.383 -10.062 -5.324 1 89.25 88 VAL A C 1
ATOM 673 O O . VAL A 1 88 ? 11.492 -9.641 -4.586 1 89.25 88 VAL A O 1
ATOM 676 N N . LEU A 1 89 ? 13.633 -9.898 -5.109 1 91 89 LEU A N 1
ATOM 677 C CA . LEU A 1 89 ? 14.07 -9.258 -3.871 1 91 89 LEU A CA 1
ATOM 678 C C . LEU A 1 89 ? 13.695 -7.781 -3.863 1 91 89 LEU A C 1
ATOM 680 O O . LEU A 1 89 ? 13.328 -7.234 -2.822 1 91 89 LEU A O 1
ATOM 684 N N . ALA A 1 90 ? 13.797 -7.211 -5.008 1 94.19 90 ALA A N 1
ATOM 685 C CA . ALA A 1 90 ? 13.383 -5.816 -5.133 1 94.19 90 ALA A CA 1
ATOM 686 C C . ALA A 1 90 ? 11.891 -5.656 -4.844 1 94.19 90 ALA A C 1
ATOM 688 O O . ALA A 1 90 ? 11.477 -4.68 -4.211 1 94.19 90 ALA A O 1
ATOM 689 N N . GLU A 1 91 ? 11.117 -6.578 -5.309 1 95.38 91 GLU A N 1
ATOM 690 C CA . GLU A 1 91 ? 9.688 -6.543 -5.043 1 95.38 91 GLU A CA 1
ATOM 691 C C . GLU A 1 91 ? 9.398 -6.727 -3.555 1 95.38 91 GLU A C 1
ATOM 693 O O . GLU A 1 91 ? 8.539 -6.047 -2.992 1 95.38 91 GLU A O 1
ATOM 698 N N . ARG A 1 92 ? 10.102 -7.598 -2.922 1 94.94 92 ARG A N 1
ATOM 699 C CA . ARG A 1 92 ? 9.984 -7.77 -1.479 1 94.94 92 ARG A CA 1
ATOM 700 C C . ARG A 1 92 ? 10.266 -6.457 -0.749 1 94.94 92 ARG A C 1
ATOM 702 O O . ARG A 1 92 ? 9.484 -6.043 0.111 1 94.94 92 ARG A O 1
ATOM 709 N N . ASP A 1 93 ? 11.328 -5.84 -1.127 1 96.31 93 ASP A N 1
ATOM 710 C CA . ASP A 1 93 ? 11.719 -4.59 -0.483 1 96.31 93 ASP A CA 1
ATOM 711 C C . ASP A 1 93 ? 10.672 -3.5 -0.724 1 96.31 93 ASP A C 1
ATOM 713 O O . ASP A 1 93 ? 10.367 -2.719 0.178 1 96.31 93 ASP A O 1
ATOM 717 N N . ARG A 1 94 ? 10.18 -3.443 -1.919 1 97 94 ARG A N 1
ATOM 718 C CA . ARG A 1 94 ? 9.156 -2.467 -2.268 1 97 94 ARG A CA 1
ATOM 719 C C . ARG A 1 94 ? 7.91 -2.648 -1.401 1 97 94 ARG A C 1
ATOM 721 O O . ARG A 1 94 ? 7.375 -1.677 -0.864 1 97 94 ARG A O 1
ATOM 728 N N . ILE A 1 95 ? 7.438 -3.82 -1.239 1 97.19 95 ILE A N 1
ATOM 729 C CA . ILE A 1 95 ? 6.246 -4.117 -0.448 1 97.19 95 ILE A CA 1
ATOM 730 C C . ILE A 1 95 ? 6.496 -3.748 1.014 1 97.19 95 ILE A C 1
ATOM 732 O O . ILE A 1 95 ? 5.645 -3.135 1.659 1 97.19 95 ILE A O 1
ATOM 736 N N . GLU A 1 96 ? 7.645 -4.094 1.545 1 97.19 96 GLU A N 1
ATOM 737 C CA . GLU A 1 96 ? 7.984 -3.777 2.93 1 97.19 96 GLU A CA 1
ATOM 738 C C . GLU A 1 96 ? 7.992 -2.27 3.168 1 97.19 96 GLU A C 1
ATOM 740 O O . GLU A 1 96 ? 7.477 -1.793 4.18 1 97.19 96 GLU A O 1
ATOM 745 N N . GLU A 1 97 ? 8.57 -1.591 2.248 1 96.75 97 GLU A N 1
ATOM 746 C CA . GLU A 1 97 ? 8.609 -0.136 2.357 1 96.75 97 GLU A CA 1
ATOM 747 C C . GLU A 1 97 ? 7.211 0.466 2.303 1 96.75 97 GLU A C 1
ATOM 749 O O . GLU A 1 97 ? 6.891 1.373 3.074 1 96.75 97 GLU A O 1
ATOM 754 N N . THR A 1 98 ? 6.43 -0.002 1.387 1 96.62 98 THR A N 1
ATOM 755 C CA . THR A 1 98 ? 5.055 0.472 1.282 1 96.62 98 THR A CA 1
ATOM 756 C C . THR A 1 98 ? 4.289 0.199 2.574 1 96.62 98 THR A C 1
ATOM 758 O O . THR A 1 98 ? 3.586 1.074 3.08 1 96.62 98 THR A O 1
ATOM 761 N N . MET A 1 99 ? 4.453 -0.956 3.098 1 97.06 99 MET A N 1
ATOM 762 C CA . MET A 1 99 ? 3.779 -1.321 4.34 1 97.06 99 MET A CA 1
ATOM 763 C C . MET A 1 99 ? 4.23 -0.424 5.488 1 97.06 99 MET A C 1
ATOM 765 O O . MET A 1 99 ? 3.422 -0.033 6.332 1 97.06 99 MET A O 1
ATOM 769 N N . ARG A 1 100 ? 5.488 -0.119 5.562 1 96.69 100 ARG A N 1
ATOM 770 C CA . ARG A 1 100 ? 6.016 0.773 6.59 1 96.69 100 ARG A CA 1
ATOM 771 C C . ARG A 1 100 ? 5.387 2.16 6.484 1 96.69 100 ARG A C 1
ATOM 773 O O . ARG A 1 100 ? 4.977 2.74 7.492 1 96.69 100 ARG A O 1
ATOM 780 N N . GLN A 1 101 ? 5.301 2.631 5.336 1 95.62 101 GLN A N 1
ATOM 781 C CA . GLN A 1 101 ? 4.719 3.949 5.109 1 95.62 101 GLN A CA 1
ATOM 782 C C . GLN A 1 101 ? 3.236 3.967 5.477 1 95.62 101 GLN A C 1
ATOM 784 O O . GLN A 1 101 ? 2.77 4.898 6.137 1 95.62 101 GLN A O 1
ATOM 789 N N . LEU A 1 102 ? 2.539 2.977 5.066 1 97.06 102 LEU A N 1
ATOM 790 C CA . L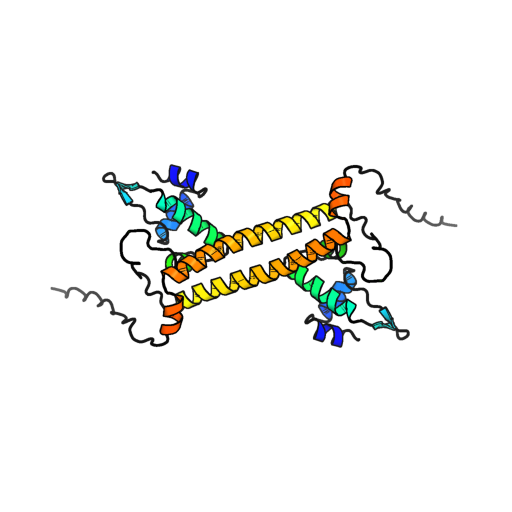EU A 1 102 ? 1.122 2.877 5.402 1 97.06 102 LEU A CA 1
ATOM 791 C C . LEU A 1 102 ? 0.928 2.732 6.906 1 97.06 102 LEU A C 1
ATOM 793 O O . LEU A 1 102 ? -0.015 3.291 7.473 1 97.06 102 LEU A O 1
ATOM 797 N N . GLY A 1 103 ? 1.833 2.004 7.5 1 97.44 103 GLY A N 1
ATOM 798 C CA . GLY A 1 103 ? 1.771 1.857 8.945 1 97.44 103 GLY A CA 1
ATOM 799 C C . GLY A 1 103 ? 1.937 3.172 9.688 1 97.44 103 GLY A C 1
ATOM 800 O O . GLY A 1 103 ? 1.218 3.441 10.648 1 97.44 103 GLY A O 1
ATOM 801 N N . ALA A 1 104 ? 2.857 3.922 9.312 1 95.94 104 ALA A N 1
ATOM 802 C CA . ALA A 1 104 ? 3.064 5.238 9.906 1 95.94 104 ALA A CA 1
ATOM 803 C C . ALA A 1 104 ? 1.83 6.121 9.734 1 95.94 104 ALA A C 1
ATOM 805 O O . ALA A 1 104 ? 1.407 6.797 10.672 1 95.94 104 ALA A O 1
ATOM 806 N N . ALA A 1 105 ? 1.294 6.09 8.594 1 95.81 105 ALA A N 1
ATOM 807 C CA . ALA A 1 105 ? 0.101 6.883 8.312 1 95.81 105 ALA A CA 1
ATOM 808 C C . ALA A 1 105 ? -1.078 6.422 9.164 1 95.81 105 ALA A C 1
ATOM 810 O O . ALA A 1 105 ? -1.816 7.246 9.711 1 95.81 105 ALA A O 1
ATOM 811 N N . LEU A 1 106 ? -1.187 5.176 9.227 1 96.31 106 LEU A N 1
ATOM 812 C CA . LEU A 1 106 ? -2.285 4.613 10.008 1 96.31 106 LEU A CA 1
ATOM 813 C C . LEU A 1 106 ? -2.162 5 11.477 1 96.31 106 LEU A C 1
ATOM 815 O O . LEU A 1 106 ? -3.158 5.34 12.117 1 96.31 106 LEU A O 1
ATOM 819 N N . GLY A 1 107 ? -0.97 4.941 12.008 1 95.62 107 GLY A N 1
ATOM 820 C CA . GLY A 1 107 ? -0.746 5.379 13.375 1 95.62 107 GLY A CA 1
ATOM 821 C C . GLY A 1 107 ? -1.141 6.82 13.617 1 95.62 107 GLY A C 1
ATOM 822 O O . GLY A 1 107 ? -1.828 7.129 14.594 1 95.62 107 GLY A O 1
ATOM 823 N N . LEU A 1 108 ? -0.713 7.645 12.781 1 92.56 108 LEU A N 1
ATOM 824 C CA . LEU A 1 108 ? -1.051 9.062 12.867 1 92.56 108 LEU A CA 1
ATOM 825 C C . LEU A 1 108 ? -2.559 9.266 12.773 1 92.56 108 LEU A C 1
ATOM 827 O O . LEU A 1 108 ? -3.137 10.008 13.578 1 92.56 108 LEU A O 1
ATOM 831 N N . LEU A 1 109 ? -3.184 8.641 11.797 1 92.19 109 LEU A N 1
ATOM 832 C CA . LEU A 1 109 ? -4.617 8.781 11.562 1 92.19 109 LEU A CA 1
ATOM 833 C C . LEU A 1 109 ? -5.414 8.32 12.773 1 92.19 109 LEU A C 1
ATOM 835 O O . LEU A 1 109 ? -6.352 9 13.203 1 92.19 109 LEU A O 1
ATOM 839 N N . ARG A 1 110 ? -5.035 7.27 13.328 1 92.19 110 ARG A N 1
ATOM 840 C CA . ARG A 1 110 ? -5.727 6.754 14.508 1 92.19 110 ARG A CA 1
ATOM 841 C C . ARG A 1 110 ? -5.582 7.707 15.688 1 92.19 110 ARG A C 1
ATOM 843 O O . ARG A 1 110 ? -6.543 7.945 16.422 1 92.19 110 ARG A O 1
ATOM 850 N N . GLU A 1 111 ? -4.41 8.18 15.898 1 89.94 111 GLU A N 1
ATOM 851 C CA . GLU A 1 111 ? -4.191 9.156 16.969 1 89.94 111 GLU A CA 1
ATOM 852 C C . GLU A 1 111 ? -5.078 10.383 16.781 1 89.94 111 GLU A C 1
ATOM 854 O O . GLU A 1 111 ? -5.684 10.867 17.734 1 89.94 111 GLU A O 1
ATOM 859 N N . MET A 1 112 ? -5.18 10.797 15.648 1 84.81 112 MET A N 1
ATOM 860 C CA . MET A 1 112 ? -5.938 12.008 15.344 1 84.81 112 MET A CA 1
ATOM 861 C C . MET A 1 112 ? -7.438 11.758 15.477 1 84.81 112 MET A C 1
ATOM 863 O O . MET A 1 112 ? -8.164 12.602 16 1 84.81 112 MET A O 1
ATOM 867 N N . ILE A 1 113 ? -7.832 10.609 15.031 1 84.81 113 ILE A N 1
ATOM 868 C CA . ILE A 1 113 ? -9.234 10.242 15.172 1 84.81 113 ILE A CA 1
ATOM 869 C C . ILE A 1 113 ? -9.594 10.148 16.656 1 84.81 113 ILE A C 1
ATOM 871 O O . ILE A 1 113 ? -10.641 10.648 17.078 1 84.81 113 ILE A O 1
ATOM 875 N N . ASP A 1 114 ? -8.734 9.594 17.391 1 85.81 114 ASP A N 1
ATOM 876 C CA . ASP A 1 114 ? -8.969 9.445 18.828 1 85.81 114 ASP A CA 1
ATOM 877 C C . ASP A 1 114 ? -9.039 10.805 19.516 1 85.81 114 ASP A C 1
ATOM 879 O O . ASP A 1 114 ? -9.906 11.031 20.359 1 85.81 114 ASP A O 1
ATOM 883 N N . ARG A 1 115 ? -8.211 11.688 19.141 1 81.5 115 ARG A N 1
ATOM 884 C CA . ARG A 1 115 ? -8.148 13.008 19.75 1 81.5 115 ARG A CA 1
ATOM 885 C C . ARG A 1 115 ? -9.359 13.852 19.344 1 81.5 115 ARG A C 1
ATOM 887 O O . ARG A 1 115 ? -9.812 14.703 20.109 1 81.5 115 ARG A O 1
ATOM 894 N N . SER A 1 116 ? -9.789 13.664 18.109 1 76.38 116 SER A N 1
ATOM 895 C CA . SER A 1 116 ? -10.867 14.5 17.594 1 76.38 116 SER A CA 1
ATOM 896 C C . SER A 1 116 ? -12.234 13.961 17.984 1 76.38 116 SER A C 1
ATOM 898 O O . SER A 1 116 ? -13.242 14.664 17.891 1 76.38 116 SER A O 1
ATOM 900 N N . GLY A 1 117 ? -12.273 12.758 18.453 1 75.56 117 GLY A N 1
ATOM 901 C CA . GLY A 1 117 ? -13.547 12.148 18.797 1 75.56 117 GLY A CA 1
ATOM 902 C C . GLY A 1 117 ? -14.406 11.852 17.578 1 75.56 117 GLY A C 1
ATOM 903 O O . GLY A 1 117 ? -15.633 11.758 17.688 1 75.56 117 GLY A O 1
ATOM 904 N N . LEU A 1 118 ? -13.758 11.82 16.484 1 76.25 118 LEU A N 1
ATOM 905 C CA . LEU A 1 118 ? -14.477 11.633 15.227 1 76.25 118 LEU A CA 1
ATOM 906 C C . LEU A 1 118 ? -15.25 10.312 15.227 1 76.25 118 LEU A C 1
ATOM 908 O O . LEU A 1 118 ? -16.312 10.211 14.609 1 76.25 118 LEU A O 1
ATOM 912 N N . GLU A 1 119 ? -14.68 9.375 15.867 1 74.19 119 GLU A N 1
ATOM 913 C CA . GLU A 1 119 ? -15.391 8.102 15.922 1 74.19 119 GLU A CA 1
ATOM 914 C C . GLU A 1 119 ? -16.719 8.25 16.641 1 74.19 119 GLU A C 1
ATOM 916 O O . GLU A 1 119 ? -17.734 7.66 16.234 1 74.19 119 GLU A O 1
ATOM 921 N N . SER A 1 120 ? -16.609 9.031 17.672 1 73.31 120 SER A N 1
ATOM 922 C CA . SER A 1 120 ? -17.812 9.281 18.438 1 73.31 120 SER A CA 1
ATOM 923 C C . SER A 1 120 ? -18.797 10.133 17.656 1 73.31 120 SER A C 1
ATOM 925 O O . SER A 1 120 ? -20.016 9.914 17.734 1 73.31 120 SER A O 1
ATOM 927 N N . ARG A 1 121 ? -18.375 11.016 16.906 1 69.06 121 ARG A N 1
ATOM 928 C CA . ARG A 1 121 ? -19.234 11.891 16.125 1 69.06 121 ARG A CA 1
ATOM 929 C C . ARG A 1 121 ? -19.938 11.125 15 1 69.06 121 ARG A C 1
ATOM 931 O O . ARG A 1 121 ? -21.062 11.43 14.641 1 69.06 121 ARG A O 1
ATOM 938 N N . ALA A 1 122 ? -19.156 10.305 14.445 1 65 122 ALA A N 1
ATOM 939 C CA . ALA A 1 122 ? -19.734 9.492 13.383 1 65 122 ALA A CA 1
ATOM 940 C C . ALA A 1 122 ? -20.844 8.594 13.93 1 65 122 ALA A C 1
ATOM 942 O O . ALA A 1 122 ? -21.828 8.328 13.242 1 65 122 ALA A O 1
ATOM 943 N N . ALA A 1 123 ? -20.609 8.258 15.078 1 64.31 123 ALA A N 1
ATOM 944 C CA . ALA A 1 123 ? -21.625 7.426 15.703 1 64.31 123 ALA A CA 1
ATOM 945 C C . ALA A 1 123 ? -22.844 8.258 16.125 1 64.31 123 ALA A C 1
ATOM 947 O O . ALA A 1 123 ? -23.984 7.781 16.062 1 64.31 123 ALA A O 1
ATOM 948 N N . ASP A 1 124 ? -22.516 9.477 16.531 1 62.16 124 ASP A N 1
ATOM 949 C CA . ASP A 1 124 ? -23.594 10.32 17.031 1 62.16 124 ASP A CA 1
ATOM 950 C C . ASP A 1 124 ? -24.344 10.992 15.875 1 62.16 124 ASP A C 1
ATOM 952 O O . ASP A 1 124 ? -25.484 11.414 16.031 1 62.16 124 ASP A O 1
ATOM 956 N N . GLY A 1 125 ? -23.594 11.43 14.859 1 55.22 125 GLY A N 1
ATOM 957 C CA . GLY A 1 125 ? -24.188 12.211 13.789 1 55.22 125 GLY A CA 1
ATOM 958 C C . GLY A 1 125 ? -25.438 11.578 13.219 1 55.22 125 GLY A C 1
ATOM 959 O O . GLY A 1 125 ? -25.969 12.055 12.211 1 55.22 125 GLY A O 1
ATOM 960 N N . GLY A 1 126 ? -25.891 10.531 13.695 1 46.09 126 GLY A N 1
ATOM 961 C CA . GLY A 1 126 ? -27.266 10.32 13.266 1 46.09 126 GLY A CA 1
ATOM 962 C C . GLY A 1 126 ? -28.188 11.477 13.625 1 46.09 126 GLY A C 1
ATOM 963 O O . GLY A 1 126 ? -29.328 11.539 13.156 1 46.09 126 GLY A O 1
ATOM 964 N N . ASP A 1 127 ? -27.984 12.133 14.758 1 45.31 127 ASP A N 1
ATOM 965 C CA . ASP A 1 127 ? -28.969 13.195 14.969 1 45.31 127 ASP A CA 1
ATOM 966 C C . ASP A 1 127 ? -28.562 14.461 14.219 1 45.31 127 ASP A C 1
ATOM 968 O O . ASP A 1 127 ? -27.562 15.094 14.547 1 45.31 127 ASP A O 1
ATOM 972 N N . GLY A 1 128 ? -28.609 14.578 12.961 1 41.75 128 GLY A N 1
ATOM 973 C CA . GLY A 1 128 ? -28.531 15.531 11.859 1 41.75 128 GLY A CA 1
ATOM 974 C C . GLY A 1 128 ? -28.922 16.938 12.266 1 41.75 128 GLY A C 1
ATOM 975 O O . GLY A 1 128 ? -29.141 17.797 11.406 1 41.75 128 GLY A O 1
ATOM 976 N N . THR A 1 129 ? -29.5 17.109 13.469 1 41.16 129 THR A N 1
ATOM 977 C CA . THR A 1 129 ? -30.25 18.359 13.531 1 41.16 129 THR A CA 1
ATOM 978 C C . THR A 1 129 ? -29.297 19.562 13.484 1 41.16 129 THR A C 1
ATOM 980 O O . THR A 1 129 ? -29.594 20.562 12.844 1 41.16 129 THR A O 1
ATOM 983 N N . GLY A 1 130 ? -28.297 19.609 14.422 1 37.81 130 GLY A N 1
ATOM 984 C CA . GLY A 1 130 ? -27.984 20.969 14.867 1 37.81 130 GLY A CA 1
ATOM 985 C C . GLY A 1 130 ? -26.984 21.688 13.977 1 37.81 130 GLY A C 1
ATOM 986 O O . GLY A 1 130 ? -26.406 22.688 14.375 1 37.81 130 GLY A O 1
ATOM 987 N N . CYS A 1 131 ? -26.359 21.016 12.961 1 40.81 131 CYS A N 1
ATOM 988 C CA . CYS A 1 131 ? -25.531 21.938 12.203 1 40.81 131 CYS A CA 1
ATOM 989 C C . CYS A 1 131 ? -26.375 23.094 11.656 1 40.81 131 CYS A C 1
ATOM 991 O O . CYS A 1 131 ? -27.188 22.891 10.75 1 40.81 131 CYS A O 1
ATOM 993 N N . GLY A 1 132 ? -27.016 23.75 12.562 1 33.59 132 GLY A N 1
ATOM 994 C CA . GLY A 1 132 ? -27.75 24.953 12.18 1 33.59 132 GLY A CA 1
ATOM 995 C C . GLY A 1 132 ? -26.984 25.844 11.219 1 33.59 132 GLY A C 1
ATOM 996 O O . GLY A 1 132 ? -25.797 26.109 11.43 1 33.59 132 GLY A O 1
ATOM 997 N N . HIS A 1 133 ? -27.234 25.609 9.953 1 36.81 133 HIS A N 1
ATOM 998 C CA . HIS A 1 133 ? -26.953 26.562 8.883 1 36.81 133 HIS A CA 1
ATOM 999 C C . HIS A 1 133 ? -27.203 27.984 9.344 1 36.81 133 HIS A C 1
ATOM 1001 O O . HIS A 1 133 ? -28.344 28.391 9.547 1 36.81 133 HIS A O 1
ATOM 1007 N N . GLU A 1 134 ? -26.516 28.422 10.391 1 34.22 134 GLU A N 1
ATOM 1008 C CA . GLU A 1 134 ? -26.766 29.859 10.492 1 34.22 134 GLU A CA 1
ATOM 1009 C C . GLU A 1 134 ? -26.531 30.562 9.156 1 34.22 134 GLU A C 1
ATOM 1011 O O . GLU A 1 134 ? -25.438 30.453 8.578 1 34.22 134 GLU A O 1
ATOM 1016 N N . THR A 1 135 ? -27.562 30.609 8.297 1 34.12 135 THR A N 1
ATOM 1017 C CA . THR A 1 135 ? -27.75 31.406 7.09 1 34.12 135 THR A CA 1
ATOM 1018 C C . THR A 1 135 ? -27.109 32.781 7.242 1 34.12 135 THR A C 1
ATOM 1020 O O . THR A 1 135 ? -27.484 33.562 8.141 1 34.12 135 THR A O 1
ATOM 1023 N N . LEU A 1 136 ? -25.812 32.875 7.094 1 38.34 136 LEU A N 1
ATOM 1024 C CA . LEU A 1 136 ? -25.219 34.188 7 1 38.34 136 LEU A CA 1
ATOM 1025 C C . LEU A 1 136 ? -26.125 35.156 6.227 1 38.34 136 LEU A C 1
ATOM 1027 O O . LEU A 1 136 ? -26.562 34.844 5.113 1 38.34 136 LEU A O 1
ATOM 1031 N N . ALA A 1 137 ? -26.938 35.938 6.898 1 40.12 137 ALA A N 1
ATOM 1032 C CA . ALA A 1 137 ? -27.844 37 6.449 1 40.12 137 ALA A CA 1
ATOM 1033 C C . ALA A 1 137 ? -27.234 37.812 5.297 1 40.12 137 ALA A C 1
ATOM 1035 O O . ALA A 1 137 ? -26.047 38.094 5.309 1 40.12 137 ALA A O 1
ATOM 1036 N N . SER A 1 138 ? -27.703 37.594 4.031 1 38.56 138 SER A N 1
ATOM 1037 C CA . SER A 1 138 ? -27.422 38.375 2.828 1 38.56 138 SER A CA 1
ATOM 1038 C C . SER A 1 138 ? -27.266 39.844 3.145 1 38.56 138 SER A C 1
ATOM 1040 O O . SER A 1 138 ? -28.094 40.406 3.879 1 38.56 138 SER A O 1
ATOM 1042 N N . PRO A 1 139 ? -26.078 40.406 3.115 1 37.22 139 PRO A N 1
ATOM 1043 C CA . PRO A 1 139 ? -25.969 41.844 3.367 1 37.22 139 PRO A CA 1
ATOM 1044 C C . PRO A 1 139 ? -27.047 42.656 2.635 1 37.22 139 PRO A C 1
ATOM 1046 O O . PRO A 1 139 ? -27.469 42.281 1.536 1 37.22 139 PRO A O 1
ATOM 1049 N N . GLN A 1 140 ? -28.094 43.062 3.332 1 37 140 GLN A N 1
ATOM 1050 C CA . GLN A 1 140 ? -29.156 43.906 2.793 1 37 140 GLN A CA 1
ATOM 1051 C C . GLN A 1 140 ? -28.578 45.062 1.959 1 37 140 GLN A C 1
ATOM 1053 O O . GLN A 1 140 ? -27.562 45.656 2.336 1 37 140 GLN A O 1
ATOM 1058 N N . PRO A 1 141 ? -28.781 45.031 0.64 1 38.59 141 PRO A N 1
ATOM 1059 C CA . PRO A 1 141 ? -28.375 46.156 -0.216 1 38.59 141 PRO A CA 1
ATOM 1060 C C . PRO A 1 141 ? -28.672 47.531 0.41 1 38.59 141 PRO A C 1
ATOM 1062 O O . PRO A 1 141 ? -29.625 47.656 1.189 1 38.59 141 PRO A O 1
ATOM 1065 N N . LEU A 1 142 ? -27.672 48.188 0.976 1 37.81 142 LEU A N 1
ATOM 1066 C CA . LEU A 1 142 ? -27.844 49.594 1.417 1 37.81 142 LEU A CA 1
ATOM 1067 C C . LEU A 1 142 ? -28.781 50.344 0.477 1 37.81 142 LEU A C 1
ATOM 1069 O O . LEU A 1 142 ? -28.625 50.281 -0.745 1 37.81 142 LEU A O 1
ATOM 1073 N N . GLY A 1 143 ? -30.125 50.469 0.744 1 31.2 143 GLY A N 1
ATOM 1074 C CA . GLY A 1 143 ? -31.125 51.25 0.055 1 31.2 143 GLY A CA 1
ATOM 1075 C C . GLY A 1 143 ? -30.562 52.562 -0.49 1 31.2 143 GLY A C 1
ATOM 1076 O O . GLY A 1 143 ? -29.547 53.062 -0.016 1 31.2 143 GLY A O 1
ATOM 1077 N N . SER A 1 144 ? -30.844 52.906 -1.762 1 36.97 144 SER A N 1
ATOM 1078 C CA . SER A 1 144 ? -30.703 54.156 -2.514 1 36.97 144 SER A CA 1
ATOM 1079 C C . SER A 1 144 ? -31.078 55.344 -1.659 1 36.97 144 SER A C 1
ATOM 1081 O O . SER A 1 144 ? -32.25 55.531 -1.308 1 36.97 144 SER A O 1
ATOM 1083 N N . ARG A 1 145 ? -30.484 55.75 -0.539 1 25.56 145 ARG A N 1
ATOM 1084 C CA . ARG A 1 145 ? -30.797 57.156 -0.44 1 25.56 145 ARG A CA 1
ATOM 1085 C C . ARG A 1 145 ? -30.094 57.969 -1.541 1 25.56 145 ARG A C 1
ATOM 1087 O O . ARG A 1 145 ? -28.969 57.625 -1.928 1 25.56 145 ARG A O 1
ATOM 1094 N N . MET B 1 1 ? 11.781 30.141 13.078 1 93.81 1 MET B N 1
ATOM 1095 C CA . MET B 1 1 ? 12.445 29.719 11.852 1 93.81 1 MET B CA 1
ATOM 1096 C C . MET B 1 1 ? 11.75 30.297 10.625 1 93.81 1 MET B C 1
ATOM 1098 O O . MET B 1 1 ? 10.547 30.562 10.656 1 93.81 1 MET B O 1
ATOM 1102 N N . ARG B 1 2 ? 12.523 30.5 9.492 1 95 2 ARG B N 1
ATOM 1103 C CA . ARG B 1 2 ? 11.945 30.953 8.234 1 95 2 ARG B CA 1
ATOM 1104 C C . ARG B 1 2 ? 11.555 29.781 7.352 1 95 2 ARG B C 1
ATOM 1106 O O . ARG B 1 2 ? 11.852 28.625 7.684 1 95 2 ARG B O 1
ATOM 1113 N N . ILE B 1 3 ? 10.906 30.109 6.246 1 95.81 3 ILE B N 1
ATOM 1114 C CA . ILE B 1 3 ? 10.32 29.078 5.395 1 95.81 3 ILE B CA 1
ATOM 1115 C C . ILE B 1 3 ? 11.422 28.203 4.82 1 95.81 3 ILE B C 1
ATOM 1117 O O . ILE B 1 3 ? 11.227 27 4.633 1 95.81 3 ILE B O 1
ATOM 1121 N N . GLY B 1 4 ? 12.586 28.766 4.484 1 96.81 4 GLY B N 1
ATOM 1122 C CA . GLY B 1 4 ? 13.711 27.984 3.977 1 96.81 4 GLY B CA 1
ATOM 1123 C C . GLY B 1 4 ? 14.203 26.953 4.961 1 96.81 4 GLY B C 1
ATOM 1124 O O . GLY B 1 4 ? 14.492 25.812 4.578 1 96.81 4 GLY B O 1
ATOM 1125 N N . GLU B 1 5 ? 14.32 27.422 6.176 1 97 5 GLU B N 1
ATOM 1126 C CA . GLU B 1 5 ? 14.766 26.484 7.215 1 97 5 GLU B CA 1
ATOM 1127 C C . GLU B 1 5 ? 13.727 25.406 7.461 1 97 5 GLU B C 1
ATOM 1129 O O . GLU B 1 5 ? 14.07 24.234 7.633 1 97 5 GLU B O 1
ATOM 1134 N N . LEU B 1 6 ? 12.469 25.766 7.52 1 97.31 6 LEU B N 1
ATOM 1135 C CA . LEU B 1 6 ? 11.398 24.781 7.66 1 97.31 6 LEU B CA 1
ATOM 1136 C C . LEU B 1 6 ? 11.445 23.766 6.52 1 97.31 6 LEU B C 1
ATOM 1138 O O . LEU B 1 6 ? 11.266 22.562 6.746 1 97.31 6 LEU B O 1
ATOM 1142 N N . ALA B 1 7 ? 11.719 24.188 5.312 1 97.69 7 ALA B N 1
ATOM 1143 C CA . ALA B 1 7 ? 11.82 23.312 4.141 1 97.69 7 ALA B CA 1
ATOM 1144 C C . ALA B 1 7 ? 12.938 22.297 4.309 1 97.69 7 ALA B C 1
ATOM 1146 O O . ALA B 1 7 ? 12.734 21.109 4.09 1 97.69 7 ALA B O 1
ATOM 1147 N N . ARG B 1 8 ? 14.016 22.766 4.746 1 96.88 8 ARG B N 1
ATOM 1148 C CA . ARG B 1 8 ? 15.18 21.922 4.938 1 96.88 8 ARG B CA 1
ATOM 1149 C C . ARG B 1 8 ? 14.93 20.875 6.02 1 96.88 8 ARG B C 1
ATOM 1151 O O . ARG B 1 8 ? 15.242 19.703 5.84 1 96.88 8 ARG B O 1
ATOM 1158 N N . ARG B 1 9 ? 14.336 21.297 7.027 1 96.12 9 ARG B N 1
ATOM 1159 C CA . ARG B 1 9 ? 14.133 20.406 8.172 1 96.12 9 ARG B CA 1
ATOM 1160 C C . ARG B 1 9 ? 13.023 19.406 7.895 1 96.12 9 ARG B C 1
ATOM 1162 O O . ARG B 1 9 ? 13.039 18.297 8.43 1 96.12 9 ARG B O 1
ATOM 1169 N N . SER B 1 10 ? 12.055 19.75 7.105 1 95.88 10 SER B N 1
ATOM 1170 C CA . SER B 1 10 ? 10.906 18.875 6.863 1 95.88 10 SER B CA 1
ATOM 1171 C C . SER B 1 10 ? 11.078 18.094 5.566 1 95.88 10 SER B C 1
ATOM 1173 O O . SER B 1 10 ? 10.344 17.125 5.32 1 95.88 10 SER B O 1
ATOM 1175 N N . GLY B 1 11 ? 11.969 18.531 4.73 1 95.06 11 GLY B N 1
ATOM 1176 C CA . GLY B 1 11 ? 12.18 17.844 3.463 1 95.06 11 GLY B CA 1
ATOM 1177 C C . GLY B 1 11 ? 11.125 18.172 2.424 1 95.06 11 GLY B C 1
ATOM 1178 O O . GLY B 1 11 ? 10.883 17.391 1.511 1 95.06 11 GLY B O 1
ATOM 1179 N N . VAL B 1 12 ? 10.477 19.266 2.633 1 96.25 12 VAL B N 1
ATOM 1180 C CA . VAL B 1 12 ? 9.422 19.703 1.721 1 96.25 12 VAL B CA 1
ATOM 1181 C C . VAL B 1 12 ? 9.805 21.031 1.078 1 96.25 12 VAL B C 1
ATOM 1183 O O . VAL B 1 12 ? 10.5 21.844 1.69 1 96.25 12 VAL B O 1
ATOM 1186 N N . SER B 1 13 ? 9.352 21.234 -0.079 1 97.12 13 SER B N 1
ATOM 1187 C CA . SER B 1 13 ? 9.688 22.484 -0.774 1 97.12 13 SER B CA 1
ATOM 1188 C C . SER B 1 13 ? 8.93 23.672 -0.185 1 97.12 13 SER B C 1
ATOM 1190 O O . SER B 1 13 ? 7.84 23.5 0.365 1 97.12 13 SER B O 1
ATOM 1192 N N . PRO B 1 14 ? 9.5 24.875 -0.351 1 97.31 14 PRO B N 1
ATOM 1193 C CA . PRO B 1 14 ? 8.773 26.078 0.07 1 97.31 14 PRO B CA 1
ATOM 1194 C C . PRO B 1 14 ? 7.414 26.219 -0.614 1 97.31 14 PRO B C 1
ATOM 1196 O O . PRO B 1 14 ? 6.453 26.688 0 1 97.31 14 PRO B O 1
ATOM 1199 N N . ARG B 1 15 ? 7.363 25.812 -1.84 1 96.81 15 ARG B N 1
ATOM 1200 C CA . ARG B 1 15 ? 6.102 25.859 -2.572 1 96.81 15 ARG B CA 1
ATOM 1201 C C . ARG B 1 15 ? 5.051 24.969 -1.915 1 96.81 15 ARG B C 1
ATOM 1203 O O . ARG B 1 15 ? 3.908 25.375 -1.729 1 96.81 15 ARG B O 1
ATOM 1210 N N . ALA B 1 16 ? 5.441 23.828 -1.585 1 96.88 16 ALA B N 1
ATOM 1211 C CA . ALA B 1 16 ? 4.523 22.922 -0.911 1 96.88 16 ALA B CA 1
ATOM 1212 C C . ALA B 1 16 ? 4.09 23.469 0.443 1 96.88 16 ALA B C 1
ATOM 1214 O O . ALA B 1 16 ? 2.928 23.328 0.835 1 96.88 16 ALA B O 1
ATOM 1215 N N . LEU B 1 17 ? 5.023 24.109 1.124 1 97.19 17 LEU B N 1
ATOM 1216 C CA . LEU B 1 17 ? 4.711 24.688 2.422 1 97.19 17 LEU B CA 1
ATOM 1217 C C . LEU B 1 17 ? 3.656 25.781 2.285 1 97.19 17 LEU B C 1
ATOM 1219 O O . LEU B 1 17 ? 2.742 25.875 3.107 1 97.19 17 LEU B O 1
ATOM 1223 N N . ARG B 1 18 ? 3.73 26.625 1.271 1 95.06 18 ARG B N 1
ATOM 1224 C CA . ARG B 1 18 ? 2.732 27.656 1.004 1 95.06 18 ARG B CA 1
ATOM 1225 C C . ARG B 1 18 ? 1.389 27.031 0.637 1 95.06 18 ARG B C 1
ATOM 1227 O O . ARG B 1 18 ? 0.338 27.516 1.054 1 95.06 18 ARG B O 1
ATOM 1234 N N . TYR B 1 19 ? 1.508 25.953 -0.05 1 96.19 19 TYR B N 1
ATOM 1235 C CA . TYR B 1 19 ? 0.289 25.234 -0.4 1 96.19 19 TYR B CA 1
ATOM 1236 C C . TYR B 1 19 ? -0.395 24.672 0.846 1 96.19 19 TYR B C 1
ATOM 1238 O O . TYR B 1 19 ? -1.618 24.75 0.977 1 96.19 19 TYR B O 1
ATOM 1246 N N . TYR B 1 20 ? 0.438 24.141 1.737 1 95.62 20 TYR B N 1
ATOM 1247 C CA . TYR B 1 20 ? -0.114 23.625 2.984 1 95.62 20 TYR B CA 1
ATOM 1248 C C . TYR B 1 20 ? -0.786 24.75 3.785 1 95.62 20 TYR B C 1
ATOM 1250 O O . TYR B 1 20 ? -1.815 24.516 4.426 1 95.62 20 TYR B O 1
ATOM 1258 N N . GLU B 1 21 ? -0.164 25.859 3.809 1 93.69 21 GLU B N 1
ATOM 1259 C CA . GLU B 1 21 ? -0.77 27 4.484 1 93.69 21 GLU B CA 1
ATOM 1260 C C . GLU B 1 21 ? -2.094 27.391 3.83 1 93.69 21 GLU B C 1
ATOM 1262 O O . GLU B 1 21 ? -3.088 27.625 4.523 1 93.69 21 GLU B O 1
ATOM 1267 N N . GLU B 1 22 ? -2.127 27.391 2.496 1 93.56 22 GLU B N 1
ATOM 1268 C CA . GLU B 1 22 ? -3.334 27.734 1.75 1 93.56 22 GLU B CA 1
ATOM 1269 C C . GLU B 1 22 ? -4.461 26.75 2.051 1 93.56 22 GLU B C 1
ATOM 1271 O O . GLU B 1 22 ? -5.637 27.125 2.068 1 93.56 22 GLU B O 1
ATOM 1276 N N . GLN B 1 23 ? -4.094 25.516 2.305 1 92.06 23 GLN B N 1
ATOM 1277 C CA . GLN B 1 23 ? -5.066 24.469 2.553 1 92.06 23 GLN B CA 1
ATOM 1278 C C . GLN B 1 23 ? -5.453 24.406 4.027 1 92.06 23 GLN B C 1
ATOM 1280 O O . GLN B 1 23 ? -6.246 23.547 4.434 1 92.06 23 GLN B O 1
ATOM 1285 N N . GLY B 1 24 ? -4.805 25.203 4.836 1 89.69 24 GLY B N 1
ATOM 1286 C CA . GLY B 1 24 ? -5.141 25.266 6.25 1 89.69 24 GLY B CA 1
ATOM 1287 C C . GLY B 1 24 ? -4.426 24.219 7.082 1 89.69 24 GLY B C 1
ATOM 1288 O O . GLY B 1 24 ? -4.781 24 8.242 1 89.69 24 GLY B O 1
ATOM 1289 N N . LEU B 1 25 ? -3.432 23.609 6.574 1 91.81 25 LEU B N 1
ATOM 1290 C CA . LEU B 1 25 ? -2.703 22.547 7.254 1 91.81 25 LEU B CA 1
ATOM 1291 C C . LEU B 1 25 ? -1.559 23.109 8.086 1 91.81 25 LEU B C 1
ATOM 1293 O O . LEU B 1 25 ? -1.102 22.469 9.039 1 91.81 25 LEU B O 1
ATOM 1297 N N . LEU B 1 26 ? -1.04 24.234 7.699 1 92.25 26 LEU B N 1
ATOM 1298 C CA . LEU B 1 26 ? 0.039 24.969 8.359 1 92.25 26 LEU B CA 1
ATOM 1299 C C . LEU B 1 26 ? -0.396 26.375 8.703 1 92.25 26 LEU B C 1
ATOM 1301 O O . LEU B 1 26 ? -0.986 27.078 7.867 1 92.25 26 LEU B O 1
ATOM 1305 N N . ARG B 1 27 ? -0.175 26.797 9.93 1 89.19 27 ARG B N 1
ATOM 1306 C CA . ARG B 1 27 ? -0.577 28.125 10.375 1 89.19 27 ARG B CA 1
ATOM 1307 C C . ARG B 1 27 ? 0.596 28.875 11.008 1 89.19 27 ARG B C 1
ATOM 1309 O O . ARG B 1 27 ? 0.676 28.984 12.234 1 89.19 27 ARG B O 1
ATOM 1316 N N . PRO B 1 28 ? 1.415 29.375 10.18 1 91.56 28 PRO B N 1
ATOM 1317 C CA . PRO B 1 28 ? 2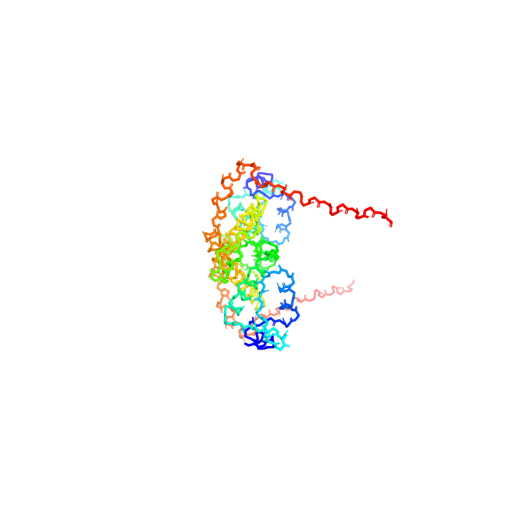.568 30.109 10.727 1 91.56 28 PRO B CA 1
ATOM 13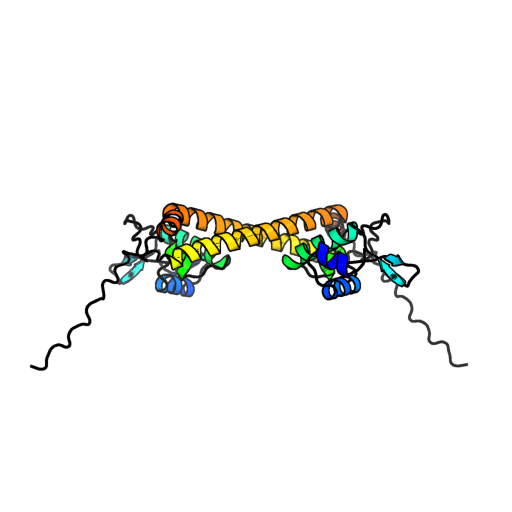18 C C . PRO B 1 28 ? 2.17 31.391 11.445 1 91.56 28 PRO B C 1
ATOM 1320 O O . PRO B 1 28 ? 1.128 31.969 11.148 1 91.56 28 PRO B O 1
ATOM 1323 N N . GLU B 1 29 ? 2.932 31.75 12.453 1 91.12 29 GLU B N 1
ATOM 1324 C CA . GLU B 1 29 ? 2.799 33.062 13.07 1 91.12 29 GLU B CA 1
ATOM 1325 C C . GLU B 1 29 ? 3.445 34.156 12.203 1 91.12 29 GLU B C 1
ATOM 1327 O O . GLU B 1 29 ? 4.27 33.844 11.336 1 91.12 29 GLU B O 1
ATOM 1332 N N . ARG B 1 30 ? 2.936 35.312 12.391 1 89.69 30 ARG B N 1
ATOM 1333 C CA . ARG B 1 30 ? 3.547 36.406 11.664 1 89.69 30 ARG B CA 1
ATOM 1334 C C . ARG B 1 30 ? 4.34 37.312 12.609 1 89.69 30 ARG B C 1
ATOM 1336 O O . ARG B 1 30 ? 3.861 37.656 13.695 1 89.69 30 ARG B O 1
ATOM 1343 N N . ARG B 1 31 ? 5.469 37.656 12.242 1 90.19 31 ARG B N 1
ATOM 1344 C CA . ARG B 1 31 ? 6.281 38.625 12.984 1 90.19 31 ARG B CA 1
ATOM 1345 C C . ARG B 1 31 ? 5.793 40.062 12.742 1 90.19 31 ARG B C 1
ATOM 1347 O O . ARG B 1 31 ? 5.043 40.312 11.805 1 90.19 31 ARG B O 1
ATOM 1354 N N . PRO B 1 32 ? 6.273 40.906 13.703 1 92.19 32 PRO B N 1
ATOM 1355 C CA . PRO B 1 32 ? 5.938 42.312 13.469 1 92.19 32 PRO B CA 1
ATOM 1356 C C . PRO B 1 32 ? 6.359 42.781 12.086 1 92.19 32 PRO B C 1
ATOM 1358 O O . PRO B 1 32 ? 5.723 43.688 11.516 1 92.19 32 PRO B O 1
ATOM 1361 N N . SER B 1 33 ? 7.355 42.188 11.539 1 91 33 SER B N 1
ATOM 1362 C CA . SER B 1 33 ? 7.867 42.562 10.219 1 91 33 SER B CA 1
ATOM 1363 C C . SER B 1 33 ? 6.945 42.031 9.117 1 91 33 SER B C 1
ATOM 1365 O O . SER B 1 33 ? 7.113 42.375 7.949 1 91 33 SER B O 1
ATOM 1367 N N . GLY B 1 34 ? 6.043 41.219 9.445 1 90.56 34 GLY B N 1
ATOM 1368 C CA . GLY B 1 34 ? 5.098 40.688 8.469 1 90.56 34 GLY B CA 1
ATOM 1369 C C . GLY B 1 34 ? 5.496 39.344 7.922 1 90.56 34 GLY B C 1
ATOM 1370 O O . GLY B 1 34 ? 4.723 38.719 7.203 1 90.56 34 GLY B O 1
ATOM 1371 N N . TYR B 1 35 ? 6.711 38.938 8.266 1 91.44 35 TYR B N 1
ATOM 1372 C CA . TYR B 1 35 ? 7.203 37.688 7.73 1 91.44 35 TYR B CA 1
ATOM 1373 C C . TYR B 1 35 ? 6.664 36.5 8.539 1 91.44 35 TYR B C 1
ATOM 1375 O O . TYR B 1 35 ? 6.504 36.594 9.758 1 91.44 35 TYR B O 1
ATOM 1383 N N . ARG B 1 36 ? 6.441 35.406 7.773 1 92.75 36 ARG B N 1
ATOM 1384 C CA . ARG B 1 36 ? 6.031 34.156 8.438 1 92.75 36 ARG B CA 1
ATOM 1385 C C . ARG B 1 36 ? 7.125 33.656 9.375 1 92.75 36 ARG B C 1
ATOM 1387 O O . ARG B 1 36 ? 8.312 33.781 9.07 1 92.75 36 ARG B O 1
ATOM 1394 N N . GLU B 1 37 ? 6.703 33.25 10.477 1 95.25 37 GLU B N 1
ATOM 1395 C CA . GLU B 1 37 ? 7.578 32.562 11.438 1 95.25 37 GLU B CA 1
ATOM 1396 C C . GLU B 1 37 ? 7.027 31.203 11.82 1 95.25 37 GLU B C 1
ATOM 1398 O O . GLU B 1 37 ? 5.844 31.078 12.133 1 95.25 37 GLU B O 1
ATOM 1403 N N . TYR B 1 38 ? 7.961 30.203 11.797 1 95.44 38 TYR B N 1
ATOM 1404 C CA . TYR B 1 38 ? 7.59 28.828 12.086 1 95.44 38 TYR B CA 1
ATOM 1405 C C . TYR B 1 38 ? 8.312 28.328 13.328 1 95.44 38 TYR B C 1
ATOM 1407 O O . TYR B 1 38 ? 9.383 28.828 13.688 1 95.44 38 TYR B O 1
ATOM 1415 N N . ASP B 1 39 ? 7.719 27.297 13.953 1 93.5 39 ASP B N 1
ATOM 1416 C CA . ASP B 1 39 ? 8.359 26.688 15.109 1 93.5 39 ASP B CA 1
ATOM 1417 C C . ASP B 1 39 ? 8.508 25.188 14.93 1 93.5 39 ASP B C 1
ATOM 1419 O O . ASP B 1 39 ? 8.281 24.656 13.836 1 93.5 39 ASP B O 1
ATOM 1423 N N . GLU B 1 40 ? 8.977 24.484 16 1 93.69 40 GLU B N 1
ATOM 1424 C CA . GLU B 1 40 ? 9.25 23.047 15.922 1 93.69 40 GLU B CA 1
ATOM 1425 C C . GLU B 1 40 ? 7.965 22.25 15.727 1 93.69 40 GLU B C 1
ATOM 1427 O O . GLU B 1 40 ? 7.973 21.203 15.086 1 93.69 40 GLU B O 1
ATOM 1432 N N . ASP B 1 41 ? 6.898 22.75 16.219 1 92.06 41 ASP B N 1
ATOM 1433 C CA . ASP B 1 41 ? 5.609 22.094 16.031 1 92.06 41 ASP B CA 1
ATOM 1434 C C . ASP B 1 41 ? 5.199 22.094 14.555 1 92.06 41 ASP B C 1
ATOM 1436 O O . ASP B 1 41 ? 4.551 21.156 14.086 1 92.06 41 ASP B O 1
ATOM 1440 N N . ASP B 1 42 ? 5.586 23.172 13.898 1 93.94 42 ASP B N 1
ATOM 1441 C CA . ASP B 1 42 ? 5.301 23.234 12.469 1 93.94 42 ASP B CA 1
ATOM 1442 C C . ASP B 1 42 ? 6.07 22.156 11.711 1 93.94 42 ASP B C 1
ATOM 1444 O O . ASP B 1 42 ? 5.555 21.578 10.75 1 93.94 42 ASP B O 1
ATOM 1448 N N . VAL B 1 43 ? 7.305 21.875 12.156 1 95.25 43 VAL B N 1
ATOM 1449 C CA . VAL B 1 43 ? 8.094 20.812 11.539 1 95.25 43 VAL B CA 1
ATOM 1450 C C . VAL B 1 43 ? 7.363 19.469 11.68 1 95.25 43 VAL B C 1
ATOM 1452 O O . VAL B 1 43 ? 7.23 18.719 10.711 1 95.25 43 VAL B O 1
ATOM 1455 N N . ARG B 1 44 ? 6.844 19.234 12.836 1 93.38 44 ARG B N 1
ATOM 1456 C CA . ARG B 1 44 ? 6.121 18 13.102 1 93.38 44 ARG B CA 1
ATOM 1457 C C . ARG B 1 44 ? 4.852 17.906 12.258 1 93.38 44 ARG B C 1
ATOM 1459 O O . ARG B 1 44 ? 4.559 16.875 11.672 1 93.38 44 ARG B O 1
ATOM 1466 N N . THR B 1 45 ? 4.215 19.016 12.258 1 93.12 45 THR B N 1
ATOM 1467 C CA . THR B 1 45 ? 2.973 19.062 11.492 1 93.12 45 THR B CA 1
ATOM 1468 C C . THR B 1 45 ? 3.229 18.766 10.023 1 93.12 45 THR B C 1
ATOM 1470 O O . THR B 1 45 ? 2.514 17.953 9.414 1 93.12 45 THR B O 1
ATOM 1473 N N . VAL B 1 46 ? 4.246 19.359 9.477 1 95.75 46 VAL B N 1
ATOM 1474 C CA . VAL B 1 46 ? 4.559 19.172 8.062 1 95.75 46 VAL B CA 1
ATOM 1475 C C . VAL B 1 46 ? 4.938 17.703 7.816 1 95.75 46 VAL B C 1
ATOM 1477 O O . VAL B 1 46 ? 4.516 17.109 6.82 1 95.75 46 VAL B O 1
ATOM 1480 N N . ARG B 1 47 ? 5.625 17.125 8.703 1 95 47 ARG B N 1
ATOM 1481 C CA . ARG B 1 47 ? 6.004 15.719 8.562 1 95 47 ARG B CA 1
ATOM 1482 C C . ARG B 1 47 ? 4.777 14.812 8.617 1 95 47 ARG B C 1
ATOM 1484 O O . ARG B 1 47 ? 4.664 13.867 7.836 1 95 47 ARG B O 1
ATOM 1491 N N . ASP B 1 48 ? 3.896 15.133 9.523 1 94.12 48 ASP B N 1
ATOM 1492 C CA . ASP B 1 48 ? 2.652 14.375 9.625 1 94.12 48 ASP B CA 1
ATOM 1493 C C . ASP B 1 48 ? 1.828 14.5 8.344 1 94.12 48 ASP B C 1
ATOM 1495 O O . ASP B 1 48 ? 1.319 13.508 7.824 1 94.12 48 ASP B O 1
ATOM 1499 N N . VAL B 1 49 ? 1.738 15.68 7.848 1 94.75 49 VAL B N 1
ATOM 1500 C CA . VAL B 1 49 ? 0.986 15.945 6.625 1 94.75 49 VAL B CA 1
ATOM 1501 C C . VAL B 1 49 ? 1.581 15.156 5.465 1 94.75 49 VAL B C 1
ATOM 1503 O O . VAL B 1 49 ? 0.853 14.508 4.711 1 94.75 49 VAL B O 1
ATOM 1506 N N . ARG B 1 50 ? 2.865 15.18 5.352 1 95.62 50 ARG B N 1
ATOM 1507 C CA . ARG B 1 50 ? 3.541 14.453 4.277 1 95.62 50 ARG B CA 1
ATOM 1508 C C . ARG B 1 50 ? 3.271 12.961 4.371 1 95.62 50 ARG B C 1
ATOM 1510 O O . ARG B 1 50 ? 3.027 12.297 3.357 1 95.62 50 ARG B O 1
ATOM 1517 N N . THR B 1 51 ? 3.336 12.453 5.531 1 95.5 51 THR B N 1
ATOM 1518 C CA . THR B 1 51 ? 3.1 11.031 5.766 1 95.5 51 THR B CA 1
ATOM 1519 C C . THR B 1 51 ? 1.682 10.641 5.352 1 95.5 51 THR B C 1
ATOM 1521 O O . THR B 1 51 ? 1.48 9.633 4.672 1 95.5 51 THR B O 1
ATOM 1524 N N . LEU B 1 52 ? 0.725 11.461 5.738 1 95.75 52 LEU B N 1
ATOM 1525 C CA . LEU B 1 52 ? -0.672 11.18 5.426 1 95.75 52 LEU B CA 1
ATOM 1526 C C . LEU B 1 52 ? -0.934 11.32 3.932 1 95.75 52 LEU B C 1
ATOM 1528 O O . LEU B 1 52 ? -1.638 10.5 3.34 1 95.75 52 LEU B O 1
ATOM 1532 N N . LEU B 1 53 ? -0.328 12.328 3.314 1 95.12 53 LEU B N 1
ATOM 1533 C CA . LEU B 1 53 ? -0.459 12.516 1.873 1 95.12 53 LEU B CA 1
ATOM 1534 C C . LEU B 1 53 ? 0.13 11.328 1.116 1 95.12 53 LEU B C 1
ATOM 1536 O O . LEU B 1 53 ? -0.461 10.852 0.145 1 95.12 53 LEU B O 1
ATOM 1540 N N . ALA B 1 54 ? 1.218 10.883 1.602 1 93.62 54 ALA B N 1
ATOM 1541 C CA . ALA B 1 54 ? 1.897 9.766 0.948 1 93.62 54 ALA B CA 1
ATOM 1542 C C . ALA B 1 54 ? 1.053 8.492 1.012 1 93.62 54 ALA B C 1
ATOM 1544 O O . ALA B 1 54 ? 1.174 7.621 0.152 1 93.62 54 ALA B O 1
ATOM 1545 N N . ALA B 1 55 ? 0.18 8.438 1.919 1 93.69 55 ALA B N 1
ATOM 1546 C CA . ALA B 1 55 ? -0.687 7.27 2.076 1 93.69 55 ALA B CA 1
ATOM 1547 C C . ALA B 1 55 ? -1.977 7.434 1.278 1 93.69 55 ALA B C 1
ATOM 1549 O O . ALA B 1 55 ? -2.838 6.551 1.287 1 93.69 55 ALA B O 1
ATOM 1550 N N . GLY B 1 56 ? -2.197 8.586 0.7 1 93.69 56 GLY B N 1
ATOM 1551 C CA . GLY B 1 56 ? -3.297 8.75 -0.237 1 93.69 56 GLY B CA 1
ATOM 1552 C C . GLY B 1 56 ? -4.402 9.648 0.289 1 93.69 56 GLY B C 1
ATOM 1553 O O . GLY B 1 56 ? -5.426 9.836 -0.371 1 93.69 56 GLY B O 1
ATOM 1554 N N . LEU B 1 57 ? -4.203 10.227 1.388 1 93 57 LEU B N 1
ATOM 1555 C CA . LEU B 1 57 ? -5.234 11.125 1.889 1 93 57 LEU B CA 1
ATOM 1556 C C . LEU B 1 57 ? -5.164 12.477 1.189 1 93 57 LEU B C 1
ATOM 1558 O O . LEU B 1 57 ? -4.074 12.969 0.882 1 93 57 LEU B O 1
ATOM 1562 N N . GLY B 1 58 ? -6.34 13.023 1.078 1 92.94 58 GLY B N 1
ATOM 1563 C CA . GLY B 1 58 ? -6.391 14.383 0.563 1 92.94 58 GLY B CA 1
ATOM 1564 C C . GLY B 1 58 ? -6.191 15.438 1.638 1 92.94 58 GLY B C 1
ATOM 1565 O O . GLY B 1 58 ? -6.293 15.141 2.83 1 92.94 58 GLY B O 1
ATOM 1566 N N . THR B 1 59 ? -5.938 16.672 1.222 1 91.62 59 THR B N 1
ATOM 1567 C CA . THR B 1 59 ? -5.633 17.75 2.15 1 91.62 59 THR B CA 1
ATOM 1568 C C . THR B 1 59 ? -6.852 18.109 3 1 91.62 59 THR B C 1
ATOM 1570 O O . THR B 1 59 ? -6.719 18.453 4.176 1 91.62 59 THR B O 1
ATOM 1573 N N . ALA B 1 60 ? -8.023 17.938 2.428 1 86.62 60 ALA B N 1
ATOM 1574 C CA . ALA B 1 60 ? -9.25 18.234 3.168 1 86.62 60 ALA B CA 1
ATOM 1575 C C . ALA B 1 60 ? -9.438 17.266 4.328 1 86.62 60 ALA B C 1
ATOM 1577 O O . ALA B 1 60 ? -9.758 17.672 5.445 1 86.62 60 ALA B O 1
ATOM 1578 N N . THR B 1 61 ? -9.188 16.078 4.031 1 88 61 THR B N 1
ATOM 1579 C CA . THR B 1 61 ? -9.305 15.047 5.051 1 88 61 THR B CA 1
ATOM 1580 C C . THR B 1 61 ? -8.258 15.25 6.145 1 88 61 THR B C 1
ATOM 1582 O O . THR B 1 61 ? -8.562 15.109 7.332 1 88 61 THR B O 1
ATOM 1585 N N . ILE B 1 62 ? -7.066 15.609 5.719 1 90.69 62 ILE B N 1
ATOM 1586 C CA . ILE B 1 62 ? -5.977 15.812 6.664 1 90.69 62 ILE B CA 1
ATOM 1587 C C . ILE B 1 62 ? -6.289 17.016 7.559 1 90.69 62 ILE B C 1
ATOM 1589 O O . ILE B 1 62 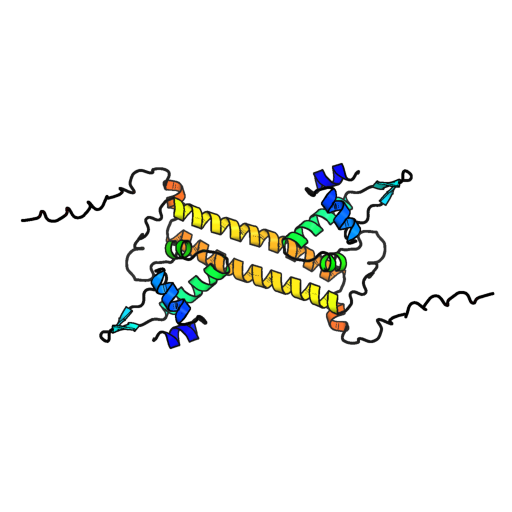? -6.086 16.953 8.773 1 90.69 62 ILE B O 1
ATOM 1593 N N . ALA B 1 63 ? -6.773 18.016 7.031 1 86.94 63 ALA B N 1
ATOM 1594 C CA . ALA B 1 63 ? -7.102 19.234 7.785 1 86.94 63 ALA B CA 1
ATOM 1595 C C . ALA B 1 63 ? -8.141 18.938 8.867 1 86.94 63 ALA B C 1
ATOM 1597 O O . ALA B 1 63 ? -8.102 19.531 9.953 1 86.94 63 ALA B O 1
ATOM 1598 N N . ALA B 1 64 ? -8.953 17.969 8.562 1 81.25 64 ALA B N 1
ATOM 1599 C CA . ALA B 1 64 ? -10.039 17.625 9.477 1 81.25 64 ALA B CA 1
ATOM 1600 C C . ALA B 1 64 ? -9.508 16.875 10.695 1 81.25 64 ALA B C 1
ATOM 1602 O O . ALA B 1 64 ? -10.148 16.859 11.75 1 81.25 64 ALA B O 1
ATOM 1603 N N . VAL B 1 65 ? -8.422 16.266 10.531 1 83.62 65 VAL B N 1
ATOM 1604 C CA . VAL B 1 65 ? -7.977 15.391 11.609 1 83.62 65 VAL B CA 1
ATOM 1605 C C . VAL B 1 65 ? -6.746 15.992 12.289 1 83.62 65 VAL B C 1
ATOM 1607 O O . VAL B 1 65 ? -6.355 15.562 13.375 1 83.62 65 VAL B O 1
ATOM 1610 N N . LEU B 1 66 ? -6.086 16.875 11.703 1 81.75 66 LEU B N 1
ATOM 1611 C CA . LEU B 1 66 ? -4.891 17.469 12.289 1 81.75 66 LEU B CA 1
ATOM 1612 C C . LEU B 1 66 ? -5.23 18.219 13.578 1 81.75 66 LEU B C 1
ATOM 1614 O O . LEU B 1 66 ? -6.172 19.016 13.609 1 81.75 66 LEU B O 1
ATOM 1618 N N . PRO B 1 67 ? -4.461 17.75 14.711 1 66.25 67 PRO B N 1
ATOM 1619 C CA . PRO B 1 67 ? -4.719 18.453 15.977 1 66.25 67 PRO B CA 1
ATOM 1620 C C . PRO B 1 67 ? -4.469 19.969 15.875 1 66.25 67 PRO B C 1
ATOM 1622 O O . PRO B 1 67 ? -3.6 20.391 15.117 1 66.25 67 PRO B O 1
ATOM 1625 N N . CYS B 1 68 ? -5.367 20.672 16.141 1 53.22 68 CYS B N 1
ATOM 1626 C CA . CYS B 1 68 ? -5.145 22.109 16.219 1 53.22 68 CYS B CA 1
ATOM 1627 C C . CYS B 1 68 ? -3.992 22.422 17.172 1 53.22 68 CYS B C 1
ATOM 1629 O O . CYS B 1 68 ? -4.031 22.078 18.344 1 53.22 68 CYS B O 1
ATOM 1631 N N . THR B 1 69 ? -2.77 21.953 17.031 1 46.28 69 THR B N 1
ATOM 1632 C CA . THR B 1 69 ? -1.669 22.234 17.938 1 46.28 69 THR B CA 1
ATOM 1633 C C . THR B 1 69 ? -1.909 23.547 18.688 1 46.28 69 THR B C 1
ATOM 1635 O O . THR B 1 69 ? -1.154 23.891 19.609 1 46.28 69 THR B O 1
ATOM 1638 N N . ALA B 1 70 ? -2.275 24.734 18.234 1 41.72 70 ALA B N 1
ATOM 1639 C CA . ALA B 1 70 ? -2.316 25.844 19.188 1 41.72 70 ALA B CA 1
ATOM 1640 C C . ALA B 1 70 ? -3.139 25.484 20.422 1 41.72 70 ALA B C 1
ATOM 1642 O O . ALA B 1 70 ? -4.039 24.656 20.344 1 41.72 70 ALA B O 1
ATOM 1643 N N . GLY B 1 71 ? -2.596 25.453 21.797 1 39.47 71 GLY B N 1
ATOM 1644 C CA . GLY B 1 71 ? -3.334 25.469 23.047 1 39.47 71 GLY B CA 1
ATOM 1645 C C . GLY B 1 71 ? -4.832 25.594 22.844 1 39.47 71 GLY B C 1
ATOM 1646 O O . GLY B 1 71 ? -5.582 25.719 23.828 1 39.47 71 GLY B O 1
ATOM 1647 N N . ASP B 1 72 ? -5.258 26.359 21.953 1 41.12 72 ASP B N 1
ATOM 1648 C CA . ASP B 1 72 ? -6.684 26.656 21.844 1 41.12 72 ASP B CA 1
ATOM 1649 C C . ASP B 1 72 ? -7.48 25.406 21.5 1 41.12 72 ASP B C 1
ATOM 1651 O O . ASP B 1 72 ? -6.941 24.453 20.922 1 41.12 72 ASP B O 1
ATOM 1655 N N . GLU B 1 73 ? -8.594 25.125 22.141 1 40.81 73 GLU B N 1
ATOM 1656 C CA . GLU B 1 73 ? -9.68 24.172 21.922 1 40.81 73 GLU B CA 1
ATOM 1657 C C . GLU B 1 73 ? -9.695 23.672 20.484 1 40.81 73 GLU B C 1
ATOM 1659 O O . GLU B 1 73 ? -9.359 24.422 19.562 1 40.81 73 GLU B O 1
ATOM 1664 N N . VAL B 1 74 ? -9.297 22.422 20.234 1 42.66 74 VAL B N 1
ATOM 1665 C CA . VAL B 1 74 ? -9.672 21.812 18.969 1 42.66 74 VAL B CA 1
ATOM 1666 C C . VAL B 1 74 ? -10.672 22.703 18.234 1 42.66 74 VAL B C 1
ATOM 1668 O O . VAL B 1 74 ? -11.797 22.906 18.719 1 42.66 74 VAL B O 1
ATOM 1671 N N . SER B 1 75 ? -10.297 23.953 18.047 1 40.62 75 SER B N 1
ATOM 1672 C CA . SER B 1 75 ? -11.289 24.578 17.172 1 40.62 75 SER B CA 1
ATOM 1673 C C . SER B 1 75 ? -11.867 23.578 16.188 1 40.62 75 SER B C 1
ATOM 1675 O O . SER B 1 75 ? -11.141 23 15.375 1 40.62 75 SER B O 1
ATOM 1677 N N . LEU B 1 76 ? -12.602 22.625 16.688 1 43 76 LEU B N 1
ATOM 1678 C CA . LEU B 1 76 ? -13.602 21.922 15.891 1 43 76 LEU B CA 1
ATOM 1679 C C . LEU B 1 76 ? -13.93 22.719 14.633 1 43 76 LEU B C 1
ATOM 1681 O O . LEU B 1 76 ? -14.938 23.438 14.594 1 43 76 LEU B O 1
ATOM 1685 N N . LEU B 1 77 ? -12.969 23.562 14.266 1 42.41 77 LEU B N 1
ATOM 1686 C CA . LEU B 1 77 ? -13.5 24.344 13.164 1 42.41 77 LEU B CA 1
ATOM 1687 C C . LEU B 1 77 ? -14.477 23.531 12.328 1 42.41 77 LEU B C 1
ATOM 1689 O O . LEU B 1 77 ? -15.539 24.016 11.945 1 42.41 77 LEU B O 1
ATOM 1693 N N . LEU B 1 78 ? -13.789 22.703 11.336 1 44.38 78 LEU B N 1
ATOM 1694 C CA . LEU B 1 78 ? -14.852 22.234 10.453 1 44.38 78 LEU B CA 1
ATOM 1695 C C . LEU B 1 78 ? -15.82 21.328 11.211 1 44.38 78 LEU B C 1
ATOM 1697 O O . LEU B 1 78 ? -15.398 20.469 11.984 1 44.38 78 LEU B O 1
ATOM 1701 N N . PRO B 1 79 ? -16.891 21.891 11.664 1 45.62 79 PRO B N 1
ATOM 1702 C CA . PRO B 1 79 ? -17.906 20.891 11.992 1 45.62 79 PRO B CA 1
ATOM 1703 C C . PRO B 1 79 ? -17.625 19.531 11.352 1 45.62 79 PRO B C 1
ATOM 1705 O O . PRO B 1 79 ? -17.5 19.438 10.133 1 45.62 79 PRO B O 1
ATOM 1708 N N . ALA B 1 80 ? -16.516 18.938 11.836 1 49.41 80 ALA B N 1
ATOM 1709 C CA . ALA B 1 80 ? -16.484 17.594 11.266 1 49.41 80 ALA B CA 1
ATOM 1710 C C . ALA B 1 80 ? -17.875 17.172 10.812 1 49.41 80 ALA B C 1
ATOM 1712 O O . ALA B 1 80 ? -18.75 16.891 11.633 1 49.41 80 ALA B O 1
ATOM 1713 N N . CYS B 1 81 ? -18.297 17.922 9.742 1 56.16 81 CYS B N 1
ATOM 1714 C CA . CYS B 1 81 ? -19.531 17.422 9.156 1 56.16 81 CYS B CA 1
ATOM 1715 C C . CYS B 1 81 ? -19.469 15.906 8.969 1 56.16 81 CYS B C 1
ATOM 1717 O O . CYS B 1 81 ? -18.391 15.336 8.852 1 56.16 81 CYS B O 1
ATOM 1719 N N . ALA B 1 82 ? -20.5 15.312 9.367 1 61.22 82 ALA B N 1
ATOM 1720 C CA . ALA B 1 82 ? -20.766 13.883 9.242 1 61.22 82 ALA B CA 1
ATOM 1721 C C . ALA B 1 82 ? -20.094 13.312 8.008 1 61.22 82 ALA B C 1
ATOM 1723 O O . ALA B 1 82 ? -19.438 12.266 8.078 1 61.22 82 ALA B O 1
ATOM 1724 N N . PRO B 1 83 ? -20.062 14.133 6.938 1 73.19 83 PRO B N 1
ATOM 1725 C CA . PRO B 1 83 ? -19.453 13.547 5.738 1 73.19 83 PRO B CA 1
ATOM 1726 C C . PRO B 1 83 ? -17.938 13.438 5.84 1 73.19 83 PRO B C 1
ATOM 1728 O O . PRO B 1 83 ? -17.344 12.461 5.359 1 73.19 83 PRO B O 1
ATOM 1731 N N . LEU B 1 84 ? -17.359 14.266 6.652 1 79.44 84 LEU B N 1
ATOM 1732 C CA . LEU B 1 84 ? -15.906 14.234 6.738 1 79.44 84 LEU B CA 1
ATOM 1733 C C . LEU B 1 84 ? -15.438 13.133 7.684 1 79.44 84 LEU B C 1
ATOM 1735 O O . LEU B 1 84 ? -14.445 12.461 7.414 1 79.44 84 LEU B O 1
ATOM 1739 N N . ALA B 1 85 ? -16.188 13.039 8.719 1 80.56 85 ALA B N 1
ATOM 1740 C CA . ALA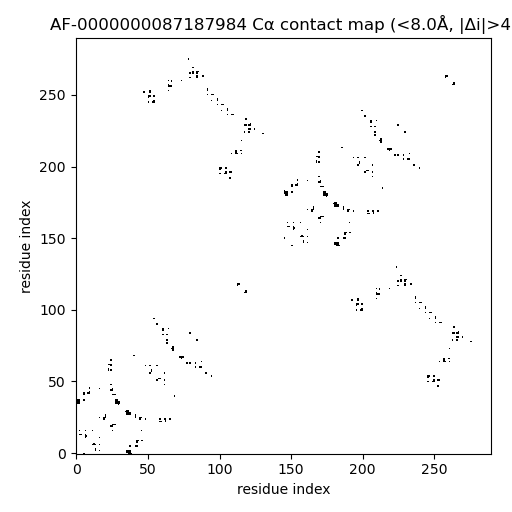 B 1 85 ? -15.891 11.938 9.633 1 80.56 85 ALA B CA 1
ATOM 1741 C C . ALA B 1 85 ? -15.953 10.594 8.914 1 80.56 85 ALA B C 1
ATOM 1743 O O . ALA B 1 85 ? -15.086 9.734 9.102 1 80.56 85 ALA B O 1
ATOM 1744 N N . GLU B 1 86 ? -16.938 10.516 8.125 1 85.94 86 GLU B N 1
ATOM 1745 C CA . GLU B 1 86 ? -17.094 9.281 7.363 1 85.94 86 GLU B CA 1
ATOM 1746 C C . GLU B 1 86 ? -15.93 9.086 6.387 1 85.94 86 GLU B C 1
ATOM 1748 O O . GLU B 1 86 ? -15.461 7.961 6.188 1 85.94 86 GLU B O 1
ATOM 1753 N N . GLU B 1 87 ? -15.547 10.133 5.832 1 88.62 87 GLU B N 1
ATOM 1754 C CA . GLU B 1 87 ? -14.438 10.062 4.883 1 88.62 87 GLU B CA 1
ATOM 1755 C C . GLU B 1 87 ? -13.148 9.641 5.57 1 88.62 87 GLU B C 1
ATOM 1757 O O . GLU B 1 87 ? -12.398 8.82 5.039 1 88.62 87 GLU B O 1
ATOM 1762 N N . VAL B 1 88 ? -12.945 10.164 6.711 1 89.31 88 VAL B N 1
ATOM 1763 C CA . VAL B 1 88 ? -11.742 9.844 7.469 1 89.31 88 VAL B CA 1
ATOM 1764 C C . VAL B 1 88 ? -11.742 8.367 7.859 1 89.31 88 VAL B C 1
ATOM 1766 O O . VAL B 1 88 ? -10.734 7.68 7.707 1 89.31 88 VAL B O 1
ATOM 1769 N N . LEU B 1 89 ? -12.867 7.918 8.266 1 91 89 LEU B N 1
ATOM 1770 C CA . LEU B 1 89 ? -12.984 6.523 8.672 1 91 89 LEU B CA 1
ATOM 1771 C C . LEU B 1 89 ? -12.844 5.594 7.469 1 91 89 LEU B C 1
ATOM 1773 O O . LEU B 1 89 ? -12.25 4.52 7.574 1 91 89 LEU B O 1
ATOM 1777 N N . ALA B 1 90 ? -13.375 6.059 6.383 1 94.25 90 ALA B N 1
ATOM 1778 C CA . ALA B 1 90 ? -13.219 5.289 5.152 1 94.25 90 ALA B CA 1
ATOM 1779 C C . ALA B 1 90 ? -11.75 5.184 4.746 1 94.25 90 ALA B C 1
ATOM 1781 O O . ALA B 1 90 ? -11.305 4.141 4.273 1 94.25 90 ALA B O 1
ATOM 1782 N N . GLU B 1 91 ? -11.031 6.254 4.91 1 95.44 91 GLU B N 1
ATOM 1783 C CA . GLU B 1 91 ? -9.609 6.238 4.598 1 95.44 91 GLU B CA 1
ATOM 1784 C C . GLU B 1 91 ? -8.844 5.309 5.539 1 95.44 91 GLU B C 1
ATOM 1786 O O . GLU B 1 91 ? -7.961 4.57 5.102 1 95.44 91 GLU B O 1
ATOM 1791 N N . ARG B 1 92 ? -9.195 5.324 6.781 1 95 92 ARG B N 1
ATOM 1792 C CA . ARG B 1 92 ? -8.609 4.387 7.734 1 95 92 ARG B CA 1
ATOM 1793 C C . ARG B 1 92 ? -8.828 2.945 7.293 1 95 92 ARG B C 1
ATOM 1795 O O . ARG B 1 92 ? -7.891 2.15 7.258 1 95 92 ARG B O 1
ATOM 1802 N N . ASP B 1 93 ? -10.023 2.648 6.945 1 96.31 93 ASP B N 1
ATOM 1803 C CA . ASP B 1 93 ? -10.367 1.292 6.527 1 96.31 93 ASP B CA 1
ATOM 1804 C C . ASP B 1 93 ? -9.617 0.902 5.258 1 96.31 93 ASP B C 1
ATOM 1806 O O . ASP B 1 93 ? -9.164 -0.235 5.125 1 96.31 93 ASP B O 1
ATOM 1810 N N . ARG B 1 94 ? -9.547 1.82 4.34 1 97 94 ARG B N 1
ATOM 1811 C CA . ARG B 1 94 ? -8.828 1.581 3.092 1 97 94 ARG B CA 1
ATOM 1812 C C . ARG B 1 94 ? -7.367 1.244 3.357 1 97 94 ARG B C 1
ATOM 1814 O O . ARG B 1 94 ? -6.832 0.284 2.797 1 97 94 ARG B O 1
ATOM 1821 N N . ILE B 1 95 ? -6.703 1.968 4.176 1 97.19 95 ILE B N 1
ATOM 1822 C CA . ILE B 1 95 ? -5.297 1.751 4.496 1 97.19 95 ILE B CA 1
ATOM 1823 C C . ILE B 1 95 ? -5.125 0.396 5.18 1 97.19 95 ILE B C 1
ATOM 1825 O O . ILE B 1 95 ? -4.211 -0.362 4.848 1 97.19 95 ILE B O 1
ATOM 1829 N N . GLU B 1 96 ? -5.984 0.061 6.113 1 97.19 96 GLU B N 1
ATOM 1830 C CA . GLU B 1 96 ? -5.914 -1.217 6.816 1 97.19 96 GLU B CA 1
ATOM 1831 C C . GLU B 1 96 ? -6.062 -2.389 5.848 1 97.19 96 GLU B C 1
ATOM 1833 O O . GLU B 1 96 ? -5.332 -3.377 5.945 1 97.19 96 GLU B O 1
ATOM 1838 N N . GLU B 1 97 ? -6.996 -2.236 4.969 1 96.75 97 GLU B N 1
ATOM 1839 C CA . GLU B 1 97 ? -7.211 -3.285 3.977 1 96.75 97 GLU B CA 1
ATOM 1840 C C . GLU B 1 97 ? -6 -3.438 3.064 1 96.75 97 GLU B C 1
ATOM 1842 O O . GLU B 1 97 ? -5.586 -4.559 2.756 1 96.75 97 GLU B O 1
ATOM 1847 N N . THR B 1 98 ? -5.484 -2.344 2.619 1 96.62 98 THR B N 1
ATOM 1848 C CA . THR B 1 98 ? -4.293 -2.381 1.779 1 96.62 98 THR B CA 1
ATOM 1849 C C . THR B 1 98 ? -3.133 -3.041 2.518 1 96.62 98 THR B C 1
ATOM 1851 O O . THR B 1 98 ? -2.438 -3.893 1.957 1 96.62 98 THR B O 1
ATOM 1854 N N . MET B 1 99 ? -2.953 -2.684 3.736 1 97.06 99 MET B N 1
ATOM 1855 C CA . MET B 1 99 ? -1.881 -3.264 4.543 1 97.06 99 MET B CA 1
ATOM 1856 C C . MET B 1 99 ? -2.076 -4.766 4.707 1 97.06 99 MET B C 1
ATOM 1858 O O . MET B 1 99 ? -1.111 -5.531 4.672 1 97.06 99 MET B O 1
ATOM 1862 N N . ARG B 1 100 ? -3.287 -5.207 4.914 1 96.75 100 ARG B N 1
ATOM 1863 C CA . ARG B 1 100 ? -3.588 -6.629 5.035 1 96.75 100 ARG B CA 1
ATOM 1864 C C . ARG B 1 100 ? -3.227 -7.375 3.758 1 96.75 100 ARG B C 1
ATOM 1866 O O . ARG B 1 100 ? -2.609 -8.445 3.809 1 96.75 100 ARG B O 1
ATOM 1873 N N . GLN B 1 101 ? -3.572 -6.824 2.695 1 95.69 101 GLN B N 1
ATOM 1874 C CA . GLN B 1 101 ? -3.283 -7.441 1.407 1 95.69 101 GLN B CA 1
ATOM 1875 C C . GLN B 1 101 ? -1.779 -7.516 1.158 1 95.69 101 GLN B C 1
ATOM 1877 O O . GLN B 1 101 ? -1.266 -8.555 0.729 1 95.69 101 GLN B O 1
ATOM 1882 N N . LEU B 1 102 ? -1.104 -6.465 1.414 1 97.06 102 LEU B N 1
ATOM 1883 C CA . LEU B 1 102 ? 0.345 -6.441 1.247 1 97.06 102 LEU B CA 1
ATOM 1884 C C . LEU B 1 102 ? 1.016 -7.43 2.197 1 97.06 102 LEU B C 1
ATOM 1886 O O . LEU B 1 102 ? 1.996 -8.086 1.83 1 97.06 102 LEU B O 1
ATOM 1890 N N . GLY B 1 103 ? 0.456 -7.508 3.381 1 97.44 103 GLY B N 1
ATOM 1891 C CA . GLY B 1 103 ? 0.987 -8.469 4.336 1 97.44 103 GLY B CA 1
ATOM 1892 C C . GLY B 1 103 ? 0.872 -9.906 3.865 1 97.44 103 GLY B C 1
ATOM 1893 O O . GLY B 1 103 ? 1.807 -10.695 4.023 1 97.44 103 GLY B O 1
ATOM 1894 N N . ALA B 1 104 ? -0.225 -10.258 3.367 1 96.12 104 ALA B N 1
ATOM 1895 C CA . ALA B 1 104 ? -0.426 -11.594 2.816 1 96.12 104 ALA B CA 1
ATOM 1896 C C . ALA B 1 104 ? 0.554 -11.875 1.681 1 96.12 104 ALA B C 1
ATOM 1898 O O . ALA B 1 104 ? 1.145 -12.953 1.612 1 96.12 104 ALA B O 1
ATOM 1899 N N . ALA B 1 105 ? 0.706 -10.938 0.852 1 95.88 105 ALA B N 1
ATOM 1900 C CA . ALA B 1 105 ? 1.624 -11.086 -0.275 1 95.88 105 ALA B CA 1
ATOM 1901 C C . ALA B 1 105 ? 3.062 -11.242 0.208 1 95.88 105 ALA B C 1
ATOM 1903 O O . ALA B 1 105 ? 3.807 -12.086 -0.299 1 95.88 105 ALA B O 1
ATOM 1904 N N . LEU B 1 106 ? 3.363 -10.445 1.134 1 96.38 106 LEU B N 1
ATOM 1905 C CA . LEU B 1 106 ? 4.719 -10.492 1.673 1 96.38 106 LEU B CA 1
ATOM 1906 C C . LEU B 1 106 ? 5.004 -11.852 2.311 1 96.38 106 LEU B C 1
ATOM 1908 O O . LEU B 1 106 ? 6.086 -12.406 2.135 1 96.38 106 LEU B O 1
ATOM 1912 N N . GLY B 1 107 ? 4.059 -12.383 3.045 1 95.62 107 GLY B N 1
ATOM 1913 C CA . GLY B 1 107 ? 4.211 -13.711 3.613 1 95.62 107 GLY B CA 1
ATOM 1914 C C . GLY B 1 107 ? 4.449 -14.781 2.568 1 95.62 107 GLY B C 1
ATOM 1915 O O . GLY B 1 107 ? 5.355 -15.609 2.711 1 95.62 107 GLY B O 1
ATOM 1916 N N . LEU B 1 108 ? 3.67 -14.766 1.591 1 92.62 108 LEU B N 1
ATOM 1917 C CA . LEU B 1 108 ? 3.809 -15.719 0.494 1 92.62 108 LEU B CA 1
ATOM 1918 C C . LEU B 1 108 ? 5.168 -15.57 -0.182 1 92.62 108 LEU B C 1
ATOM 1920 O O . LEU B 1 108 ? 5.852 -16.562 -0.429 1 92.62 108 LEU B O 1
ATOM 1924 N N . LEU B 1 109 ? 5.527 -14.336 -0.508 1 92.19 109 LEU B N 1
ATOM 1925 C CA . LEU B 1 109 ? 6.781 -14.055 -1.201 1 92.19 109 LEU B CA 1
ATOM 1926 C C . LEU B 1 109 ? 7.973 -14.531 -0.382 1 92.19 109 LEU B C 1
ATOM 1928 O O . LEU B 1 109 ? 8.891 -15.156 -0.92 1 92.19 109 LEU B O 1
ATOM 1932 N N . ARG B 1 110 ? 7.945 -14.305 0.846 1 92.19 110 ARG B N 1
ATOM 1933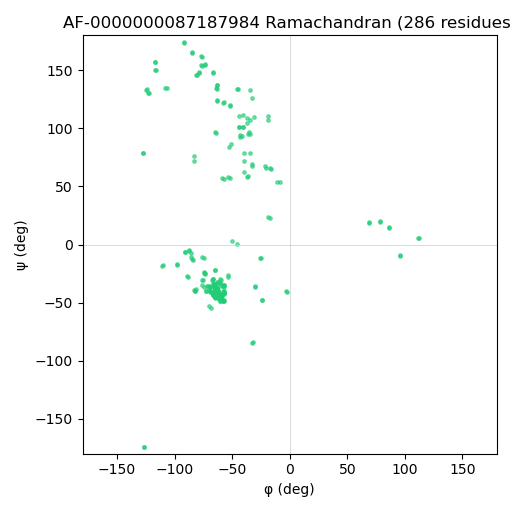 C CA . ARG B 1 110 ? 9.031 -14.734 1.72 1 92.19 110 ARG B CA 1
ATOM 1934 C C . ARG B 1 110 ? 9.125 -16.25 1.766 1 92.19 110 ARG B C 1
ATOM 1936 O O . ARG B 1 110 ? 10.219 -16.812 1.731 1 92.19 110 ARG B O 1
ATOM 1943 N N . GLU B 1 111 ? 8.023 -16.891 1.902 1 90 111 GLU B N 1
ATOM 1944 C CA . GLU B 1 111 ? 8.008 -18.359 1.892 1 90 111 GLU B CA 1
ATOM 1945 C C . GLU B 1 111 ? 8.609 -18.906 0.6 1 90 111 GLU B C 1
ATOM 1947 O O . GLU B 1 111 ? 9.406 -19.844 0.629 1 90 111 GLU B O 1
ATOM 1952 N N . MET B 1 112 ? 8.297 -18.312 -0.416 1 84.94 112 MET B N 1
ATOM 1953 C CA . MET B 1 112 ? 8.742 -18.781 -1.726 1 84.94 112 MET B CA 1
ATOM 1954 C C . MET B 1 112 ? 10.227 -18.5 -1.924 1 84.94 112 MET B C 1
ATOM 1956 O O . MET B 1 112 ? 10.953 -19.344 -2.463 1 84.94 112 MET B O 1
ATOM 1960 N N . ILE B 1 113 ? 10.625 -17.359 -1.475 1 84.62 113 ILE B N 1
ATOM 1961 C CA . ILE B 1 113 ? 12.039 -17.016 -1.548 1 84.62 113 ILE B CA 1
ATOM 1962 C C . ILE B 1 113 ? 12.852 -18 -0.704 1 84.62 113 ILE B C 1
ATOM 1964 O O . ILE B 1 113 ? 13.891 -18.5 -1.145 1 84.62 113 ILE B O 1
ATOM 1968 N N . ASP B 1 114 ? 12.352 -18.297 0.407 1 85.75 114 ASP B N 1
ATOM 1969 C CA . ASP B 1 114 ? 13.039 -19.219 1.308 1 85.75 114 ASP B CA 1
ATOM 1970 C C . ASP B 1 114 ? 13.125 -20.625 0.697 1 85.75 114 ASP B C 1
ATOM 1972 O O . ASP B 1 114 ? 14.172 -21.266 0.776 1 85.75 114 ASP B O 1
ATOM 1976 N N . ARG B 1 115 ? 12.102 -21.062 0.092 1 81.62 115 ARG B N 1
ATOM 1977 C CA . ARG B 1 115 ? 12.047 -22.391 -0.503 1 81.62 115 ARG B CA 1
ATOM 1978 C C . ARG B 1 115 ? 12.93 -22.469 -1.744 1 81.62 115 ARG B C 1
ATOM 1980 O O . ARG B 1 115 ? 13.469 -23.531 -2.061 1 81.62 115 ARG B O 1
ATOM 1987 N N . SER B 1 116 ? 12.984 -21.375 -2.482 1 76.44 116 SER B N 1
ATOM 1988 C CA . SER B 1 116 ? 13.711 -21.391 -3.75 1 76.44 116 SER B CA 1
ATOM 1989 C C . SER B 1 116 ? 15.195 -21.125 -3.541 1 76.44 116 SER B C 1
ATOM 1991 O O . SER B 1 116 ? 16 -21.375 -4.438 1 76.44 116 SER B O 1
ATOM 1993 N N . GLY B 1 117 ? 15.555 -20.688 -2.395 1 75.44 117 GLY B N 1
ATOM 1994 C CA . GLY B 1 117 ? 16.953 -20.359 -2.145 1 75.44 117 GLY B CA 1
ATOM 1995 C C . GLY B 1 117 ? 17.422 -19.141 -2.916 1 75.44 117 GLY B C 1
ATOM 1996 O O . GLY B 1 117 ? 18.625 -18.984 -3.164 1 75.44 117 GLY B O 1
ATOM 1997 N N . LEU B 1 118 ? 16.469 -18.391 -3.332 1 75.75 118 LEU B N 1
ATOM 1998 C CA . LEU B 1 118 ? 16.766 -17.234 -4.164 1 75.75 118 LEU B CA 1
ATOM 1999 C C . LEU B 1 118 ? 17.688 -16.266 -3.428 1 75.75 118 LEU B C 1
ATOM 2001 O O . LEU B 1 118 ? 18.5 -15.586 -4.047 1 75.75 118 LEU B O 1
ATOM 2005 N N . GLU B 1 119 ? 17.469 -16.203 -2.172 1 73.81 119 GLU B N 1
ATOM 2006 C CA . GLU B 1 119 ? 18.344 -15.297 -1.417 1 73.81 119 GLU B CA 1
ATOM 2007 C C . GLU B 1 119 ? 19.797 -15.734 -1.505 1 73.81 119 GLU B C 1
ATOM 2009 O O . GLU B 1 119 ? 20.703 -14.898 -1.63 1 73.81 119 GLU B O 1
ATOM 2014 N N . SER B 1 120 ? 19.891 -17.031 -1.449 1 73.25 120 SER B N 1
ATOM 2015 C CA . SER B 1 120 ? 21.234 -17.594 -1.551 1 73.25 120 SER B CA 1
ATOM 2016 C C . SER B 1 120 ? 21.797 -17.422 -2.957 1 73.25 120 SER B C 1
ATOM 2018 O O . SER B 1 120 ? 22.984 -17.156 -3.123 1 73.25 120 SER B O 1
ATOM 2020 N N . ARG B 1 121 ? 21.031 -17.547 -3.953 1 68.69 121 ARG B N 1
ATOM 2021 C CA . ARG B 1 121 ? 21.469 -17.422 -5.336 1 68.69 121 ARG B CA 1
ATOM 2022 C C . ARG B 1 121 ? 21.891 -15.977 -5.645 1 68.69 121 ARG B C 1
ATOM 2024 O O . ARG B 1 121 ? 22.797 -15.742 -6.438 1 68.69 121 ARG B O 1
ATOM 2031 N N . ALA B 1 122 ? 21.125 -15.133 -5.141 1 65.62 122 ALA B N 1
ATOM 2032 C CA . ALA B 1 122 ? 21.453 -13.727 -5.34 1 65.62 122 ALA B CA 1
ATOM 2033 C C . ALA B 1 122 ? 22.797 -13.383 -4.68 1 65.62 122 ALA B C 1
ATOM 2035 O O . ALA B 1 122 ? 23.531 -12.531 -5.172 1 65.62 122 ALA B O 1
ATOM 2036 N N . ALA B 1 123 ? 22.906 -14.055 -3.691 1 63.25 123 ALA B N 1
ATOM 2037 C CA . ALA B 1 123 ? 24.172 -13.828 -3.004 1 63.25 123 ALA B CA 1
ATOM 2038 C C . ALA B 1 123 ? 25.328 -14.484 -3.756 1 63.25 123 ALA B C 1
ATOM 2040 O O . ALA B 1 123 ? 26.438 -13.961 -3.764 1 63.25 123 ALA B O 1
ATOM 2041 N N . ASP B 1 124 ? 25.047 -15.633 -4.328 1 61.66 124 ASP B N 1
ATOM 2042 C CA . ASP B 1 124 ? 26.094 -16.391 -5.004 1 61.66 124 ASP B CA 1
ATOM 2043 C C . ASP B 1 124 ? 26.328 -15.859 -6.418 1 61.66 124 ASP B C 1
ATOM 2045 O O . ASP B 1 124 ? 27.359 -16.125 -7.02 1 61.66 124 ASP B O 1
ATOM 2049 N N . GLY B 1 125 ? 25.25 -15.492 -7.07 1 54.84 125 GLY B N 1
ATOM 2050 C CA . GLY B 1 125 ? 25.359 -15.094 -8.461 1 54.84 125 GLY B CA 1
ATOM 2051 C C . GLY B 1 125 ? 26.516 -14.141 -8.727 1 54.84 125 GLY B C 1
ATOM 2052 O O . GLY B 1 125 ? 26.641 -13.594 -9.82 1 54.84 125 GLY B O 1
ATOM 2053 N N . GLY B 1 126 ? 27.266 -13.773 -7.82 1 45.97 126 GLY B N 1
ATOM 2054 C CA . GLY B 1 126 ? 28.469 -13.172 -8.359 1 45.97 126 GLY B CA 1
ATOM 2055 C C . GLY B 1 126 ? 29.234 -14.094 -9.297 1 45.97 126 GLY B C 1
ATOM 2056 O O . GLY B 1 126 ? 30.156 -13.664 -9.992 1 45.97 126 GLY B O 1
ATOM 2057 N N . ASP B 1 127 ? 29.281 -15.406 -9.031 1 45.12 127 ASP B N 1
ATOM 2058 C CA . ASP B 1 127 ? 30.094 -16.125 -10 1 45.12 127 ASP B CA 1
ATOM 2059 C C . ASP B 1 127 ? 29.297 -16.453 -11.258 1 45.12 127 ASP B C 1
ATOM 2061 O O . ASP B 1 127 ? 28.312 -17.188 -11.203 1 45.12 127 ASP B O 1
ATOM 2065 N N . GLY B 1 128 ? 29 -15.594 -12.18 1 41.97 128 GLY B N 1
ATOM 2066 C CA . GLY B 1 128 ? 28.5 -15.414 -13.523 1 41.97 128 GLY B CA 1
ATOM 2067 C C . GLY B 1 128 ? 28.719 -16.625 -14.414 1 41.97 128 GLY B C 1
ATOM 2068 O O . GLY B 1 128 ? 28.531 -16.547 -15.633 1 41.97 128 GLY B O 1
ATOM 2069 N N . THR B 1 129 ? 29.531 -17.594 -13.961 1 41.19 129 THR B N 1
ATOM 2070 C CA . THR B 1 129 ? 30.047 -18.391 -15.062 1 41.19 129 THR B CA 1
ATOM 2071 C C . THR B 1 129 ? 28.938 -19.25 -15.68 1 41.19 129 THR B C 1
ATOM 2073 O O . THR B 1 129 ? 28.891 -19.422 -16.891 1 41.19 129 THR B O 1
ATOM 2076 N N . GLY B 1 130 ? 28.219 -20.047 -14.852 1 38.28 130 GLY B N 1
ATOM 2077 C CA . GLY B 1 130 ? 27.828 -21.312 -15.469 1 38.28 130 GLY B CA 1
ATOM 2078 C C . GLY B 1 130 ? 26.531 -21.203 -16.266 1 38.28 130 GLY B C 1
ATOM 2079 O O . GLY B 1 130 ? 25.938 -22.234 -16.609 1 38.28 130 GLY B O 1
ATOM 2080 N N . CYS B 1 131 ? 25.75 -20.094 -16.172 1 41.09 131 CYS B N 1
ATOM 2081 C CA . CYS B 1 131 ? 24.609 -20.234 -17.062 1 41.09 131 CYS B CA 1
ATOM 2082 C C . CYS B 1 131 ? 25.062 -20.422 -18.516 1 41.09 131 CYS B C 1
ATOM 2084 O O . CYS B 1 131 ? 25.578 -19.5 -19.125 1 41.09 131 CYS B O 1
ATOM 2086 N N . GLY B 1 132 ? 25.859 -21.453 -18.719 1 33.78 132 GLY B N 1
ATOM 2087 C CA . GLY B 1 132 ? 26.234 -21.828 -20.078 1 33.78 132 GLY B CA 1
ATOM 2088 C C . GLY B 1 132 ? 25.078 -21.797 -21.047 1 33.78 132 GLY B C 1
ATOM 2089 O O . GLY B 1 132 ? 23.984 -22.297 -20.75 1 33.78 132 GLY B O 1
ATOM 2090 N N . HIS B 1 133 ? 24.969 -20.656 -21.703 1 36.38 133 HIS B N 1
ATOM 2091 C CA . HIS B 1 133 ? 24.203 -20.5 -22.953 1 36.38 133 HIS B CA 1
ATOM 2092 C C . HIS B 1 133 ? 24.344 -21.734 -23.828 1 36.38 133 HIS B C 1
ATOM 2094 O O . HIS B 1 133 ? 25.422 -21.984 -24.406 1 36.38 133 HIS B O 1
ATOM 2100 N N . GLU B 1 134 ? 23.969 -22.891 -23.328 1 35.41 134 GLU B N 1
ATOM 2101 C CA . GLU B 1 134 ? 23.984 -23.859 -24.406 1 35.41 134 GLU B CA 1
ATOM 2102 C C . GLU B 1 134 ? 23.172 -23.375 -25.609 1 35.41 134 GLU B C 1
ATOM 2104 O O . GLU B 1 134 ? 21.984 -23.078 -25.469 1 35.41 134 GLU B O 1
ATOM 2109 N N . THR B 1 135 ? 23.844 -22.562 -26.453 1 33.81 135 THR B N 1
ATOM 2110 C CA . THR B 1 135 ? 23.438 -22.156 -27.797 1 33.81 135 THR B CA 1
ATOM 2111 C C . THR B 1 135 ? 22.812 -23.328 -28.547 1 33.81 135 THR B C 1
ATOM 2113 O O . THR B 1 135 ? 23.469 -24.359 -28.781 1 33.81 135 THR B O 1
ATOM 2116 N N . LEU B 1 136 ? 21.609 -23.609 -28.266 1 31.83 136 LEU B N 1
ATOM 2117 C CA . LEU B 1 136 ? 20.984 -24.562 -29.188 1 31.83 136 LEU B CA 1
ATOM 2118 C C . LEU B 1 136 ? 21.359 -24.25 -30.625 1 31.83 136 LEU B C 1
ATOM 2120 O O . LEU B 1 136 ? 21.172 -23.125 -31.094 1 31.83 136 LEU B O 1
ATOM 2124 N N . ALA B 1 137 ? 22.391 -24.875 -31.109 1 39.06 137 ALA B N 1
ATOM 2125 C CA . ALA B 1 137 ? 22.859 -24.859 -32.5 1 39.06 137 ALA B CA 1
ATOM 2126 C C . ALA B 1 137 ? 21.688 -24.844 -33.469 1 39.06 137 ALA B C 1
ATOM 2128 O O . ALA B 1 137 ? 20.703 -25.547 -33.281 1 39.06 137 ALA B O 1
ATOM 2129 N N . SER B 1 138 ? 21.406 -23.703 -34.188 1 35.81 138 SER B N 1
ATOM 2130 C CA . SER B 1 138 ? 20.5 -23.484 -35.281 1 35.81 138 SER B CA 1
ATOM 2131 C C . SER B 1 138 ? 20.344 -24.734 -36.156 1 35.81 138 SER B C 1
ATOM 2133 O O . SER B 1 138 ? 21.344 -25.422 -36.438 1 35.81 138 SER B O 1
ATOM 2135 N N . PRO B 1 139 ? 19.188 -25.391 -36.125 1 37.75 139 PRO B N 1
ATOM 2136 C CA . PRO B 1 139 ? 19.078 -26.547 -37.031 1 37.75 139 PRO B CA 1
ATOM 2137 C C . PRO B 1 139 ? 19.625 -26.25 -38.438 1 37.75 139 PRO B C 1
ATOM 2139 O O . PRO B 1 139 ? 19.531 -25.125 -38.906 1 37.75 139 PRO B O 1
ATOM 2142 N N . GLN B 1 140 ? 20.859 -26.719 -38.719 1 37.47 140 GLN B N 1
ATOM 2143 C CA . GLN B 1 140 ? 21.469 -26.609 -40.031 1 37.47 140 GLN B CA 1
ATOM 2144 C C . GLN B 1 140 ? 20.453 -26.891 -41.156 1 37.47 140 GLN B C 1
ATOM 2146 O O . GLN B 1 140 ? 19.656 -27.812 -41.031 1 37.47 140 GLN B O 1
ATOM 2151 N N . PRO B 1 141 ? 20.109 -25.875 -41.906 1 38.84 141 PRO B N 1
ATOM 2152 C CA . PRO B 1 141 ? 19.25 -26.078 -43.062 1 38.84 141 PRO B CA 1
ATOM 2153 C C . PRO B 1 141 ? 19.594 -27.344 -43.844 1 38.84 141 PRO B C 1
ATOM 2155 O O . PRO B 1 141 ? 20.75 -27.766 -43.875 1 38.84 141 PRO B O 1
ATOM 2158 N N . LEU B 1 142 ? 18.875 -28.406 -43.688 1 39.19 142 LEU B N 1
ATOM 2159 C CA . LEU B 1 142 ? 19.031 -29.578 -44.531 1 39.19 142 LEU B CA 1
ATOM 2160 C C . LEU B 1 142 ? 19.375 -29.156 -45.969 1 39.19 142 LEU B C 1
ATOM 2162 O O . LEU B 1 142 ? 18.734 -28.266 -46.531 1 39.19 142 LEU B O 1
ATOM 2166 N N . GLY B 1 143 ? 20.672 -29.141 -46.406 1 32.62 143 GLY B N 1
ATOM 2167 C CA . GLY B 1 143 ? 21.156 -28.953 -47.75 1 32.62 143 GLY B CA 1
ATOM 2168 C C . GLY B 1 143 ? 20.234 -29.516 -48.812 1 32.62 143 GLY B C 1
ATOM 2169 O O . GLY B 1 143 ? 19.453 -30.438 -48.531 1 32.62 143 GLY B O 1
ATOM 2170 N N . SER B 1 144 ? 19.828 -28.688 -49.812 1 37.12 144 SER B N 1
ATOM 2171 C CA . SER B 1 144 ? 19.219 -28.984 -51.094 1 37.12 144 SER B CA 1
ATOM 2172 C C . SER B 1 144 ? 19.844 -30.219 -51.75 1 37.12 144 SER B C 1
ATOM 2174 O O . SER B 1 144 ? 21.031 -30.219 -52.094 1 37.12 144 SER B O 1
ATOM 2176 N N . ARG B 1 145 ? 19.672 -31.484 -51.344 1 26.14 145 ARG B N 1
ATOM 2177 C CA . ARG B 1 145 ? 19.812 -32.312 -52.531 1 26.14 145 ARG B CA 1
ATOM 2178 C C . ARG B 1 145 ? 18.641 -32.094 -53.5 1 26.14 145 ARG B C 1
ATOM 2180 O O . ARG B 1 145 ? 17.516 -31.859 -53.062 1 26.14 145 ARG B O 1
#